Protein AF-A0A2G3K107-F1 (afdb_monomer)

Sequence (348 aa):
MHIDQGDDSQKDEARRMLTDPAAIPKIFGLATHEAFHFFPQKKWSRDTSNTTASRATPYPLLVEPRLARNQVIRALEAATFGMQDGLGHASYWYKKWKEDHPAEATNIKHYDISEGSAEYIETVANIVAQGYVFGSPQYQTAMTEEIRKGSNKTTQSIDQESYRIGLLSGNLLDRKGTEWKTRIENGERPLDILLSNTPPIPESADPVLEHELRTSIENENTQIQKSIGPFIQAFRGINTGKLFVPFSKFSGSTIYHGNYALADFSHEIQVKFSVQAHPTNGTLNAKSTTVAFVSGNSYCSEPGGILIILPDGMPSPINGRLQIESSQLSIDAPYPSLDSSGSVYCLR

Structure (mmCIF, N/CA/C/O backbone):
data_AF-A0A2G3K107-F1
#
_entry.id   AF-A0A2G3K107-F1
#
loop_
_atom_site.group_PDB
_atom_site.id
_atom_site.type_symbol
_atom_site.label_atom_id
_atom_site.label_alt_id
_atom_site.label_comp_id
_atom_site.label_asym_id
_atom_site.label_entity_id
_atom_site.label_seq_id
_atom_site.pdbx_PDB_ins_code
_atom_site.Cartn_x
_atom_site.Cartn_y
_atom_site.Cartn_z
_atom_site.occupancy
_atom_site.B_iso_or_equiv
_atom_site.auth_seq_id
_atom_site.auth_comp_id
_atom_site.auth_asym_id
_atom_site.auth_atom_id
_atom_site.pdbx_PDB_model_num
ATOM 1 N N . MET A 1 1 ? 4.458 6.115 2.980 1.00 29.48 1 MET A N 1
ATOM 2 C CA . MET A 1 1 ? 5.180 7.382 3.245 1.00 29.48 1 MET A CA 1
ATOM 3 C C . MET A 1 1 ? 5.615 7.981 1.909 1.00 29.48 1 MET A C 1
ATOM 5 O O . MET A 1 1 ? 6.192 7.263 1.108 1.00 29.48 1 MET A O 1
ATOM 9 N N . HIS A 1 2 ? 5.244 9.231 1.621 1.00 23.66 2 HIS A N 1
ATOM 10 C CA . HIS A 1 2 ? 5.606 9.935 0.383 1.00 23.66 2 HIS A CA 1
ATOM 11 C C . HIS A 1 2 ? 6.995 10.544 0.567 1.00 23.66 2 HIS A C 1
ATOM 13 O O . HIS A 1 2 ? 7.169 11.343 1.485 1.00 23.66 2 HIS A O 1
ATOM 19 N N . ILE A 1 3 ? 7.957 10.151 -0.262 1.00 25.70 3 ILE A N 1
ATOM 20 C CA . ILE A 1 3 ? 9.298 10.735 -0.283 1.00 25.70 3 ILE A CA 1
ATOM 21 C C . ILE A 1 3 ? 9.568 11.120 -1.737 1.00 25.70 3 ILE A C 1
ATOM 23 O O . ILE A 1 3 ? 9.612 10.265 -2.617 1.00 25.70 3 ILE A O 1
ATOM 27 N N . ASP A 1 4 ? 9.625 12.423 -1.985 1.00 28.48 4 ASP A N 1
ATOM 28 C CA . ASP A 1 4 ? 9.972 13.025 -3.268 1.00 28.48 4 ASP A CA 1
ATOM 29 C C . ASP A 1 4 ? 11.421 13.525 -3.176 1.00 28.48 4 ASP A C 1
ATOM 31 O O . ASP A 1 4 ? 11.835 13.993 -2.117 1.00 28.48 4 ASP A O 1
ATOM 35 N N . GLN A 1 5 ? 12.108 13.530 -4.323 1.00 27.61 5 GLN A N 1
ATOM 36 C CA . GLN A 1 5 ? 13.403 14.164 -4.636 1.00 27.61 5 GLN A CA 1
ATOM 37 C C . GLN A 1 5 ? 14.643 13.240 -4.770 1.00 27.61 5 GLN A C 1
ATOM 39 O O . GLN A 1 5 ? 14.658 12.093 -4.339 1.00 27.61 5 GLN A O 1
ATOM 44 N N . GLY A 1 6 ? 15.610 13.703 -5.584 1.00 28.38 6 GLY A N 1
ATOM 45 C CA . GLY A 1 6 ? 16.676 12.915 -6.237 1.00 28.38 6 GLY A CA 1
ATOM 46 C C . GLY A 1 6 ? 17.898 12.542 -5.376 1.00 28.38 6 GLY A C 1
ATOM 47 O O . GLY A 1 6 ? 17.900 12.725 -4.176 1.00 28.38 6 GLY A O 1
ATOM 48 N N . ASP A 1 7 ? 18.955 12.019 -6.005 1.00 43.47 7 ASP A N 1
ATOM 49 C CA . ASP A 1 7 ? 20.113 11.343 -5.368 1.00 43.47 7 ASP A CA 1
ATOM 50 C C . ASP A 1 7 ? 20.828 12.153 -4.252 1.00 43.47 7 ASP A C 1
ATOM 52 O O . ASP A 1 7 ? 21.077 11.629 -3.165 1.00 43.47 7 ASP A O 1
ATOM 56 N N . ASP A 1 8 ? 21.047 13.464 -4.432 1.00 39.38 8 ASP A N 1
ATOM 57 C CA . ASP A 1 8 ? 21.551 14.328 -3.343 1.00 39.38 8 ASP A CA 1
ATOM 58 C C . ASP A 1 8 ? 20.530 14.486 -2.206 1.00 39.38 8 ASP A C 1
ATOM 60 O O . ASP A 1 8 ? 20.896 14.528 -1.032 1.00 39.38 8 ASP A O 1
ATOM 64 N N . SER A 1 9 ? 19.234 14.459 -2.525 1.00 43.47 9 SER A N 1
ATOM 65 C CA . SER A 1 9 ? 18.167 14.547 -1.535 1.00 43.47 9 SER A CA 1
ATOM 66 C C . SER A 1 9 ? 18.030 13.287 -0.695 1.00 43.47 9 SER A C 1
ATOM 68 O O . SER A 1 9 ? 17.527 13.408 0.403 1.00 43.47 9 SER A O 1
ATOM 70 N N . GLN A 1 10 ? 18.480 12.102 -1.119 1.00 42.66 10 GLN A N 1
ATOM 71 C CA . GLN A 1 10 ? 18.421 10.907 -0.264 1.00 42.66 10 GLN A CA 1
ATOM 72 C C . GLN A 1 10 ? 19.518 10.909 0.802 1.00 42.66 10 GLN A C 1
ATOM 74 O O . GLN A 1 10 ? 19.274 10.527 1.946 1.00 42.66 10 GLN A O 1
ATOM 79 N N . LYS A 1 11 ? 20.727 11.375 0.463 1.00 48.06 11 LYS A N 1
ATOM 80 C CA . LYS A 1 11 ? 21.797 11.597 1.450 1.00 48.06 11 LYS A CA 1
ATOM 81 C C . LYS A 1 11 ? 21.490 12.792 2.339 1.00 48.06 11 LYS A C 1
ATOM 83 O O . LYS A 1 11 ? 21.750 12.720 3.540 1.00 48.06 11 LYS A O 1
ATOM 88 N N . ASP A 1 12 ? 20.908 13.847 1.779 1.00 52.00 12 ASP A N 1
ATOM 89 C CA . ASP A 1 12 ? 20.449 15.003 2.541 1.00 52.00 12 ASP A CA 1
ATOM 90 C C . ASP A 1 12 ? 19.196 14.699 3.355 1.00 52.00 12 ASP A C 1
ATOM 92 O O . ASP A 1 12 ? 19.046 15.266 4.425 1.00 52.00 12 ASP A O 1
ATOM 96 N N . GLU A 1 13 ? 18.338 13.770 2.937 1.00 54.97 13 GLU A N 1
ATOM 97 C CA . GLU A 1 13 ? 17.181 13.308 3.704 1.00 54.97 13 GLU A CA 1
ATOM 98 C C . GLU A 1 13 ? 17.587 12.309 4.771 1.00 54.97 13 GLU A C 1
ATOM 100 O O . GLU A 1 13 ? 17.101 12.427 5.882 1.00 54.97 13 GLU A O 1
ATOM 105 N N . ALA A 1 14 ? 18.538 11.410 4.516 1.00 60.09 14 ALA A N 1
ATOM 106 C CA . ALA A 1 14 ? 19.142 10.591 5.562 1.00 60.09 14 ALA A CA 1
ATOM 107 C C . ALA A 1 14 ? 19.871 11.472 6.588 1.00 60.09 14 ALA A C 1
ATOM 109 O O . ALA A 1 14 ? 19.689 11.300 7.792 1.00 60.09 14 ALA A O 1
ATOM 110 N N . ARG A 1 15 ? 20.642 12.474 6.139 1.00 62.19 15 ARG A N 1
ATOM 111 C CA . ARG A 1 15 ? 21.235 13.480 7.032 1.00 62.19 15 ARG A CA 1
ATOM 112 C C . ARG A 1 15 ? 20.162 14.267 7.764 1.00 62.19 15 ARG A C 1
ATOM 114 O O . ARG A 1 15 ? 20.237 14.344 8.979 1.00 62.19 15 ARG A O 1
ATOM 121 N N . ARG A 1 16 ? 19.145 14.775 7.069 1.00 64.31 16 ARG A N 1
ATOM 122 C CA . ARG A 1 16 ? 18.018 15.499 7.661 1.00 64.31 16 ARG A CA 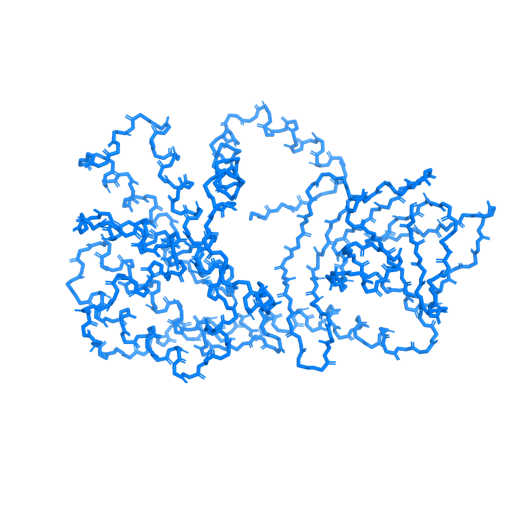1
ATOM 123 C C . ARG A 1 16 ? 17.312 14.630 8.686 1.00 64.31 16 ARG A C 1
ATOM 125 O O . ARG A 1 16 ? 17.090 15.100 9.780 1.00 64.31 16 ARG A O 1
ATOM 132 N N . MET A 1 17 ? 17.026 13.372 8.391 1.00 65.94 17 MET A N 1
ATOM 133 C CA . MET A 1 17 ? 16.419 12.406 9.302 1.00 65.94 17 MET A CA 1
ATOM 134 C C . MET A 1 17 ? 17.266 12.179 10.558 1.00 65.94 17 MET A C 1
ATOM 136 O O . MET A 1 17 ? 16.721 12.027 11.647 1.00 65.94 17 MET A O 1
ATOM 140 N N . LEU A 1 18 ? 18.593 12.204 10.420 1.00 67.56 18 LEU A N 1
ATOM 141 C CA . LEU A 1 18 ? 19.534 12.084 11.534 1.00 67.56 18 LEU A CA 1
ATOM 142 C C . LEU A 1 18 ? 19.754 13.403 12.298 1.00 67.56 18 LEU A C 1
ATOM 144 O O . LEU A 1 18 ? 20.177 13.365 13.451 1.00 67.56 18 LEU A O 1
ATOM 148 N N . THR A 1 19 ? 19.490 14.560 11.684 1.00 72.94 19 THR A N 1
ATOM 149 C CA . THR A 1 19 ? 19.747 15.891 12.269 1.00 72.94 19 THR A CA 1
ATOM 150 C C . THR A 1 19 ? 18.490 16.679 12.640 1.00 72.94 19 THR A C 1
ATOM 152 O O . THR A 1 19 ? 18.601 17.686 13.330 1.00 72.94 19 THR A O 1
ATOM 155 N N . ASP A 1 20 ? 17.313 16.264 12.172 1.00 78.12 20 ASP A N 1
ATOM 156 C CA . ASP A 1 20 ? 16.003 16.868 12.422 1.00 78.12 20 ASP A CA 1
ATOM 157 C C . ASP A 1 20 ? 15.308 16.074 13.536 1.00 78.12 20 ASP A C 1
ATOM 159 O O . ASP A 1 20 ? 14.825 14.963 13.296 1.00 78.12 20 ASP A O 1
ATOM 163 N N . PRO A 1 21 ? 15.212 16.617 14.762 1.00 77.44 21 PRO A N 1
ATOM 164 C CA . PRO A 1 21 ? 14.531 15.939 15.859 1.00 77.44 21 PRO A CA 1
ATOM 165 C C . PRO A 1 21 ? 13.074 15.577 15.537 1.00 77.44 21 PRO A C 1
ATOM 167 O O . PRO A 1 21 ? 12.548 14.618 16.100 1.00 77.44 21 PRO A O 1
ATOM 170 N N . ALA A 1 22 ? 12.419 16.288 14.609 1.00 78.50 22 ALA A N 1
ATOM 171 C CA . ALA A 1 22 ? 11.054 15.984 14.183 1.00 78.50 22 ALA A CA 1
ATOM 172 C C . ALA A 1 22 ? 10.957 14.733 13.288 1.00 78.50 22 ALA A C 1
ATOM 174 O O . ALA A 1 22 ? 9.860 14.205 13.087 1.00 78.50 22 ALA A O 1
ATOM 175 N N . ALA A 1 23 ? 12.078 14.238 12.756 1.00 78.75 23 ALA A N 1
ATOM 176 C CA . ALA A 1 23 ? 12.127 12.997 11.993 1.00 78.75 23 ALA A CA 1
ATOM 177 C C . ALA A 1 23 ? 12.208 11.751 12.889 1.00 78.75 23 ALA A C 1
ATOM 179 O O . ALA A 1 23 ? 11.762 10.682 12.472 1.00 78.75 23 ALA A O 1
ATOM 180 N N . ILE A 1 24 ? 12.701 11.886 14.128 1.00 82.56 24 ILE A N 1
ATOM 181 C CA . ILE A 1 24 ? 12.902 10.762 15.058 1.00 82.56 24 ILE A CA 1
ATOM 182 C C . ILE A 1 24 ? 11.618 9.939 15.263 1.00 82.56 24 ILE A C 1
ATOM 184 O O . ILE A 1 24 ? 11.690 8.722 15.094 1.00 82.56 24 ILE A O 1
ATOM 188 N N . PRO A 1 25 ? 10.436 10.533 15.543 1.00 84.56 25 PRO A N 1
ATOM 189 C CA . PRO A 1 25 ? 9.214 9.746 15.714 1.00 84.56 25 PRO A CA 1
ATOM 190 C C . PRO A 1 25 ? 8.813 8.975 14.452 1.00 84.56 25 PRO A C 1
ATOM 192 O O . PRO A 1 25 ? 8.356 7.845 14.545 1.00 84.56 25 PRO A O 1
ATOM 195 N N . LYS A 1 26 ? 9.030 9.550 13.261 1.00 81.81 26 LYS A N 1
ATOM 196 C CA . LYS A 1 26 ? 8.697 8.893 11.985 1.00 81.81 26 LYS A CA 1
ATOM 197 C C . LYS A 1 26 ? 9.611 7.705 11.702 1.00 81.81 26 LYS A C 1
ATOM 199 O O . LYS A 1 26 ? 9.143 6.672 11.241 1.00 81.81 26 LYS A O 1
ATOM 204 N N . ILE A 1 27 ? 10.906 7.852 11.985 1.00 85.69 27 ILE A N 1
ATOM 205 C CA . ILE A 1 27 ? 11.892 6.775 11.830 1.00 85.69 27 ILE A CA 1
ATOM 206 C C . ILE A 1 27 ? 11.605 5.662 12.834 1.00 85.69 27 ILE A C 1
ATOM 208 O O . ILE A 1 27 ? 11.628 4.493 12.469 1.00 85.69 27 ILE A O 1
ATOM 212 N N . PHE A 1 28 ? 11.317 6.021 14.086 1.00 90.56 28 PHE A N 1
ATOM 213 C CA . PHE A 1 28 ? 10.959 5.060 15.122 1.00 90.56 28 PHE A CA 1
ATOM 214 C C . PHE A 1 28 ? 9.677 4.295 14.769 1.00 90.56 28 PHE A C 1
ATOM 216 O O . PHE A 1 28 ? 9.663 3.068 14.878 1.00 90.56 28 PHE A O 1
ATOM 223 N N . GLY A 1 29 ? 8.641 4.999 14.300 1.00 90.69 29 GLY A N 1
ATOM 224 C CA . GLY A 1 29 ? 7.391 4.403 13.833 1.00 90.69 29 GLY A CA 1
ATOM 225 C C . GLY A 1 29 ? 7.626 3.403 12.705 1.00 90.69 29 GLY A C 1
ATOM 226 O O . GLY A 1 29 ? 7.362 2.216 12.885 1.00 90.69 29 GLY A O 1
ATOM 227 N N . LEU A 1 30 ? 8.264 3.848 11.616 1.00 87.81 30 LEU A N 1
ATOM 228 C CA . LEU A 1 30 ? 8.579 2.997 10.467 1.00 87.81 30 LEU A CA 1
ATOM 229 C C . LEU A 1 30 ? 9.457 1.798 10.855 1.00 87.81 30 LEU A C 1
ATOM 231 O O . LEU A 1 30 ? 9.170 0.667 10.479 1.00 87.81 30 LEU A O 1
ATOM 235 N N . ALA A 1 31 ? 10.517 2.012 11.637 1.00 89.69 31 ALA A N 1
ATOM 236 C CA . ALA A 1 31 ? 11.374 0.919 12.090 1.00 89.69 31 ALA A CA 1
ATOM 237 C C . ALA A 1 31 ? 10.597 -0.099 12.937 1.00 89.69 31 ALA A C 1
ATOM 239 O O . ALA A 1 31 ? 10.869 -1.295 12.854 1.00 89.69 31 ALA A O 1
ATOM 240 N N . THR A 1 32 ? 9.623 0.358 13.728 1.00 94.06 32 THR A N 1
ATOM 241 C CA . THR A 1 32 ? 8.755 -0.515 14.525 1.00 94.06 32 THR A CA 1
ATOM 242 C C . THR A 1 32 ? 7.765 -1.283 13.652 1.00 94.06 32 THR A C 1
ATOM 244 O O . THR A 1 32 ? 7.597 -2.484 13.867 1.00 94.06 32 THR A O 1
ATOM 247 N N . HIS A 1 33 ? 7.159 -0.630 12.656 1.00 93.00 33 HIS A N 1
ATOM 248 C CA . HIS A 1 33 ? 6.285 -1.254 11.655 1.00 93.00 33 HIS A CA 1
ATOM 249 C C . HIS A 1 33 ? 7.004 -2.392 10.931 1.00 93.00 33 HIS A C 1
ATOM 251 O O . HIS A 1 33 ? 6.572 -3.544 10.964 1.00 93.00 33 HIS A O 1
ATOM 257 N N . GLU A 1 34 ? 8.186 -2.105 10.386 1.00 87.56 34 GLU A N 1
ATOM 258 C CA . GLU A 1 34 ? 8.998 -3.102 9.690 1.00 87.56 34 GLU A CA 1
ATOM 259 C C . GLU A 1 34 ? 9.469 -4.210 10.642 1.00 87.56 34 GLU A C 1
ATOM 261 O O . GLU A 1 34 ? 9.352 -5.400 10.340 1.00 87.56 34 GLU A O 1
ATOM 266 N N . ALA A 1 35 ? 9.940 -3.861 11.846 1.00 90.19 35 ALA A N 1
ATOM 267 C CA . ALA A 1 35 ? 10.316 -4.849 12.857 1.00 90.19 35 ALA A CA 1
ATOM 268 C C . ALA A 1 35 ? 9.145 -5.783 13.214 1.00 90.19 35 ALA A C 1
ATOM 270 O O . ALA A 1 35 ? 9.360 -6.979 13.438 1.00 90.19 35 ALA A O 1
ATOM 271 N N . PHE A 1 36 ? 7.908 -5.281 13.224 1.00 92.06 36 PHE A N 1
ATOM 272 C CA . PHE A 1 36 ? 6.722 -6.097 13.463 1.00 92.06 36 PHE A CA 1
ATOM 273 C C . PHE A 1 36 ? 6.508 -7.152 12.364 1.00 92.06 36 PHE A C 1
ATOM 275 O O . PHE A 1 36 ? 6.223 -8.316 12.675 1.00 92.06 36 PHE A O 1
ATOM 282 N N . HIS A 1 37 ? 6.745 -6.799 11.097 1.00 87.25 37 HIS A N 1
ATOM 283 C CA . HIS A 1 37 ? 6.749 -7.765 9.994 1.00 87.25 37 HIS A CA 1
ATOM 284 C C . HIS A 1 37 ? 7.826 -8.850 10.180 1.00 87.25 37 HIS A C 1
ATOM 286 O O . HIS A 1 37 ? 7.561 -10.045 9.998 1.00 87.25 37 HIS A O 1
ATOM 292 N N . PHE A 1 38 ? 9.043 -8.464 10.578 1.00 82.62 38 PHE A N 1
ATOM 293 C CA . PHE A 1 38 ? 10.178 -9.390 10.678 1.00 82.62 38 PHE A CA 1
ATOM 294 C C . PHE A 1 38 ? 10.134 -10.326 11.890 1.00 82.62 38 PHE A C 1
ATOM 296 O O . PHE A 1 38 ? 10.536 -11.490 11.773 1.00 82.62 38 PHE A O 1
ATOM 303 N N . PHE A 1 39 ? 9.695 -9.839 13.052 1.00 84.38 39 PHE A N 1
ATOM 304 C CA . PHE A 1 39 ? 9.816 -10.569 14.316 1.00 84.38 39 PHE A CA 1
ATOM 305 C C . PHE A 1 39 ? 8.521 -11.332 14.677 1.00 84.38 39 PHE A C 1
ATOM 307 O O . PHE A 1 39 ? 8.560 -12.568 14.658 1.00 84.38 39 PHE A O 1
ATOM 314 N N . PRO A 1 40 ? 7.381 -10.671 14.976 1.00 85.06 40 PRO A N 1
ATOM 315 C CA . PRO A 1 40 ? 6.090 -11.338 15.168 1.00 85.06 40 PRO A CA 1
ATOM 316 C C . PRO A 1 40 ? 5.542 -12.041 13.926 1.00 85.06 40 PRO A C 1
ATOM 318 O O . PRO A 1 40 ? 5.331 -13.256 13.950 1.00 85.06 40 PRO A O 1
ATOM 321 N N . GLN A 1 41 ? 5.336 -11.310 12.827 1.00 85.25 41 GLN A N 1
ATOM 322 C CA . GLN A 1 41 ? 4.508 -11.817 11.726 1.00 85.25 41 GLN A CA 1
ATOM 323 C C . GLN A 1 41 ? 5.172 -12.906 10.890 1.00 85.25 41 GLN A C 1
ATOM 325 O O . GLN A 1 41 ? 4.494 -13.695 10.230 1.00 85.25 41 GLN A O 1
ATOM 330 N N . LYS A 1 42 ? 6.503 -13.013 10.942 1.00 82.12 42 LYS A N 1
ATOM 331 C CA . LYS A 1 42 ? 7.246 -14.090 10.278 1.00 82.12 42 LYS A CA 1
ATOM 332 C C . LYS A 1 42 ? 6.781 -15.488 10.707 1.00 82.12 42 LYS A C 1
ATOM 334 O O . LYS A 1 42 ? 6.928 -16.427 9.929 1.00 82.12 42 LYS A O 1
ATOM 339 N N . LYS A 1 43 ? 6.252 -15.630 11.927 1.00 80.19 43 LYS A N 1
ATOM 340 C CA . LYS A 1 43 ? 5.800 -16.910 12.499 1.00 80.19 43 LYS A CA 1
ATOM 341 C C . LYS A 1 43 ? 4.304 -17.165 12.339 1.00 80.19 43 LYS A C 1
ATOM 343 O O . LYS A 1 43 ? 3.853 -18.247 12.702 1.00 80.19 43 LYS A O 1
ATOM 348 N N . TRP A 1 44 ? 3.542 -16.184 11.861 1.00 83.69 44 TRP A N 1
ATOM 349 C CA . TRP A 1 44 ? 2.097 -16.328 11.723 1.00 83.69 44 TRP A CA 1
ATOM 350 C C . TRP A 1 44 ? 1.772 -17.388 10.681 1.00 83.69 44 TRP A C 1
ATOM 352 O O . TRP A 1 44 ? 2.528 -17.584 9.722 1.00 83.69 44 TRP A O 1
ATOM 362 N N . SER A 1 45 ? 0.641 -18.062 10.876 1.00 66.19 45 SER A N 1
ATOM 363 C CA . SER A 1 45 ? 0.128 -19.038 9.925 1.00 66.19 45 SER A CA 1
ATOM 364 C C . SER A 1 45 ? -0.190 -18.310 8.626 1.00 66.19 45 SER A C 1
ATOM 366 O O . SER A 1 45 ? -1.256 -17.722 8.453 1.00 66.19 45 SER A O 1
ATOM 368 N N . ARG A 1 46 ? 0.770 -18.308 7.701 1.00 61.97 46 ARG A N 1
ATOM 369 C CA . ARG A 1 46 ? 0.518 -17.901 6.328 1.00 61.97 46 ARG A CA 1
ATOM 370 C C . ARG A 1 46 ? -0.352 -18.998 5.755 1.00 61.97 46 ARG A C 1
ATOM 372 O O . ARG A 1 46 ? 0.104 -20.130 5.622 1.00 61.97 46 ARG A O 1
ATOM 379 N N . ASP A 1 47 ? -1.596 -18.676 5.445 1.00 52.25 47 ASP A N 1
ATOM 380 C CA . ASP A 1 47 ? -2.382 -19.496 4.538 1.00 52.25 47 ASP A CA 1
ATOM 381 C C . ASP A 1 47 ? -1.684 -19.437 3.169 1.00 52.25 47 ASP A C 1
ATOM 383 O O . ASP A 1 47 ? -1.975 -18.601 2.318 1.00 52.25 47 ASP A O 1
ATOM 387 N N . THR A 1 48 ? -0.642 -20.256 3.008 1.00 41.41 48 THR A N 1
ATOM 388 C CA . THR A 1 48 ? 0.213 -20.325 1.818 1.00 41.41 48 THR A CA 1
ATOM 389 C C . THR A 1 48 ? -0.513 -20.964 0.638 1.00 41.41 48 THR A C 1
ATOM 391 O O . THR A 1 48 ? 0.068 -21.077 -0.439 1.00 41.41 48 THR A O 1
ATOM 394 N N . SER A 1 49 ? -1.774 -21.370 0.824 1.00 38.38 49 SER A N 1
ATOM 395 C CA . SER A 1 49 ? -2.607 -21.952 -0.224 1.00 38.38 49 SER A CA 1
ATOM 396 C C . SER A 1 49 ? -3.073 -20.925 -1.264 1.00 38.38 49 SER A C 1
ATOM 398 O O . SER A 1 49 ? -3.374 -21.315 -2.388 1.00 38.38 49 SER A O 1
ATOM 400 N N . ASN A 1 50 ? -3.038 -19.622 -0.948 1.00 41.94 50 ASN A N 1
ATOM 401 C CA . ASN A 1 50 ? -3.264 -18.542 -1.911 1.00 41.94 50 ASN A CA 1
ATOM 402 C C . ASN A 1 50 ? -1.980 -17.735 -2.133 1.00 41.94 50 ASN A C 1
ATOM 404 O O . ASN A 1 50 ? -1.739 -16.696 -1.520 1.00 41.94 50 ASN A O 1
ATOM 408 N N . THR A 1 51 ? -1.170 -18.180 -3.093 1.00 43.69 51 THR A N 1
ATOM 409 C CA . THR A 1 51 ? -0.033 -17.430 -3.658 1.00 43.69 51 THR A CA 1
ATOM 410 C C . THR A 1 51 ? -0.458 -16.178 -4.446 1.00 43.69 51 THR A C 1
ATOM 412 O O . THR A 1 51 ? 0.362 -15.582 -5.135 1.00 43.69 51 THR A O 1
ATOM 415 N N . THR A 1 52 ? -1.732 -15.784 -4.372 1.00 50.59 52 THR A N 1
ATOM 416 C CA . THR A 1 52 ? -2.335 -14.626 -5.048 1.00 50.59 52 THR A CA 1
ATOM 417 C C . THR A 1 52 ? -2.456 -13.394 -4.151 1.00 50.59 52 THR A C 1
ATOM 419 O O . THR A 1 52 ? -3.089 -12.421 -4.554 1.00 50.59 52 THR A O 1
ATOM 422 N N . ALA A 1 53 ? -1.880 -13.416 -2.940 1.00 58.50 53 ALA A N 1
ATOM 423 C CA . ALA A 1 53 ? -1.817 -12.244 -2.070 1.00 58.50 53 ALA A CA 1
ATOM 424 C C . ALA A 1 53 ? -1.073 -11.108 -2.790 1.00 58.50 53 ALA A C 1
ATOM 426 O O . ALA A 1 53 ? 0.155 -11.091 -2.864 1.00 58.50 53 ALA A O 1
ATOM 427 N N . SER A 1 54 ? -1.848 -10.185 -3.347 1.00 67.06 54 SER A N 1
ATOM 428 C CA . SER A 1 54 ? -1.380 -9.043 -4.116 1.00 67.06 54 SER A CA 1
ATOM 429 C C . SER A 1 54 ? -1.837 -7.777 -3.411 1.00 67.06 54 SER A C 1
ATOM 431 O O . SER A 1 54 ? -3.004 -7.642 -3.044 1.00 67.06 54 SER A O 1
ATOM 433 N N . ARG A 1 55 ? -0.902 -6.842 -3.237 1.00 74.00 55 ARG A N 1
ATOM 434 C CA . ARG A 1 55 ? -1.191 -5.465 -2.809 1.00 74.00 55 ARG A CA 1
ATOM 435 C C . ARG A 1 55 ? -1.533 -4.557 -3.996 1.00 74.00 55 ARG A C 1
ATOM 437 O O . ARG A 1 55 ? -1.595 -3.341 -3.868 1.00 74.00 55 ARG A O 1
ATOM 444 N N . ALA A 1 56 ? -1.645 -5.117 -5.200 1.00 83.25 56 ALA A N 1
ATOM 445 C CA . ALA A 1 56 ? -1.964 -4.333 -6.374 1.00 83.25 56 ALA A CA 1
ATOM 446 C C . ALA A 1 56 ? -3.448 -3.973 -6.381 1.00 83.25 56 ALA A C 1
ATOM 448 O O . ALA A 1 56 ? -4.325 -4.822 -6.214 1.00 83.25 56 ALA A O 1
ATOM 449 N N . THR A 1 57 ? -3.730 -2.699 -6.620 1.00 84.38 57 THR A N 1
ATOM 450 C CA . THR A 1 57 ? -5.100 -2.239 -6.821 1.00 84.38 57 THR A CA 1
ATOM 451 C C . THR A 1 57 ? -5.541 -2.623 -8.237 1.00 84.38 57 THR A C 1
ATOM 453 O O . THR A 1 57 ? -4.797 -2.364 -9.189 1.00 84.38 57 THR A O 1
ATOM 456 N N . PRO A 1 58 ? -6.719 -3.241 -8.429 1.00 88.19 58 PRO A N 1
ATOM 457 C CA . PRO A 1 58 ? -7.246 -3.475 -9.768 1.00 88.19 58 PRO A CA 1
ATOM 458 C C . PRO A 1 58 ? -7.339 -2.163 -10.559 1.00 88.19 58 PRO A C 1
ATOM 460 O O . PRO A 1 58 ? -7.806 -1.152 -10.033 1.00 88.19 58 PRO A O 1
ATOM 463 N N . TYR A 1 59 ? -6.879 -2.177 -11.810 1.00 89.94 59 TYR A N 1
ATOM 464 C CA . TYR A 1 59 ? -6.971 -1.043 -12.728 1.00 89.94 59 TYR A CA 1
ATOM 465 C C . TYR A 1 59 ? -7.930 -1.358 -13.893 1.00 89.94 59 TYR A C 1
ATOM 467 O O . TYR A 1 59 ? -7.812 -2.438 -14.484 1.00 89.94 59 TYR A O 1
ATOM 475 N N . PRO A 1 60 ? -8.840 -0.437 -14.279 1.00 92.69 60 PRO A N 1
ATOM 476 C CA . PRO A 1 60 ? -9.028 0.915 -13.740 1.00 92.69 60 PRO A CA 1
ATOM 477 C C . PRO A 1 60 ? -9.548 0.927 -12.300 1.00 92.69 60 PRO A C 1
ATOM 479 O O . PRO A 1 60 ? -10.229 -0.001 -11.868 1.00 92.69 60 PRO A O 1
ATOM 482 N N . LEU A 1 61 ? -9.229 1.998 -11.572 1.00 91.44 61 LEU A N 1
ATOM 483 C CA . LEU A 1 61 ? -9.761 2.234 -10.235 1.00 91.44 61 LEU A CA 1
ATOM 484 C C . LEU A 1 61 ? -11.286 2.379 -10.305 1.00 91.44 61 LEU A C 1
ATOM 486 O O . LEU A 1 61 ? -11.800 3.099 -11.166 1.00 91.44 61 LEU A O 1
ATOM 490 N N . LEU A 1 62 ? -11.989 1.722 -9.382 1.00 92.62 62 LEU A N 1
ATOM 491 C CA . LEU A 1 62 ? -13.449 1.745 -9.269 1.00 92.62 62 LEU A CA 1
ATOM 492 C C . LEU A 1 62 ? -13.881 2.547 -8.040 1.00 92.62 62 LEU A C 1
ATOM 494 O O . LEU A 1 62 ? -13.244 2.468 -6.989 1.00 92.62 62 LEU A O 1
ATOM 498 N N . VAL A 1 63 ? -14.979 3.295 -8.161 1.00 95.00 63 VAL A N 1
ATOM 499 C CA . VAL A 1 63 ? -15.485 4.169 -7.089 1.00 95.00 63 VAL A CA 1
ATOM 500 C C . VAL A 1 63 ? -16.141 3.350 -5.985 1.00 95.00 63 VAL A C 1
ATOM 502 O O . VAL A 1 63 ? -15.919 3.604 -4.807 1.00 95.00 63 VAL A O 1
ATOM 505 N N . GLU A 1 64 ? -16.919 2.345 -6.362 1.00 95.38 64 GLU A N 1
ATOM 506 C CA . GLU A 1 64 ? -17.773 1.549 -5.488 1.00 95.38 64 GLU A CA 1
ATOM 507 C C . GLU A 1 64 ? -17.007 0.835 -4.353 1.00 95.38 64 GLU A C 1
ATOM 509 O O . GLU A 1 64 ? -17.382 1.028 -3.189 1.00 95.38 64 GLU A O 1
ATOM 514 N N . PRO A 1 65 ? -15.907 0.086 -4.601 1.00 94.94 65 PRO A N 1
ATOM 515 C CA . PRO A 1 65 ? -15.168 -0.564 -3.518 1.00 94.94 65 PRO A CA 1
ATOM 516 C C . PRO A 1 65 ? -14.471 0.443 -2.597 1.00 94.94 65 PRO A C 1
ATOM 518 O O . PRO A 1 65 ? -14.439 0.246 -1.379 1.00 94.94 65 PRO A O 1
ATOM 521 N N . ARG A 1 66 ? -13.961 1.548 -3.157 1.00 95.25 66 ARG A N 1
ATOM 522 C CA . ARG A 1 66 ? -13.303 2.622 -2.398 1.00 95.25 66 ARG A CA 1
ATOM 523 C C . ARG A 1 66 ? -14.314 3.355 -1.517 1.00 95.25 66 ARG A C 1
ATOM 525 O O . ARG A 1 66 ? -14.046 3.594 -0.342 1.00 95.25 66 ARG A O 1
ATOM 532 N N . LEU A 1 67 ? -15.511 3.640 -2.033 1.00 96.88 67 LEU A N 1
ATOM 533 C CA . LEU A 1 67 ? -16.610 4.231 -1.267 1.00 96.88 67 LEU A CA 1
ATOM 534 C C . LEU A 1 67 ? -16.999 3.333 -0.096 1.00 96.88 67 LEU A C 1
ATOM 536 O O . LEU A 1 67 ? -17.031 3.801 1.040 1.00 96.88 67 LEU A O 1
ATOM 540 N N . ALA A 1 68 ? -17.224 2.042 -0.342 1.00 97.19 68 ALA A N 1
ATOM 541 C CA . ALA A 1 68 ? -17.602 1.113 0.716 1.00 97.19 68 ALA A CA 1
ATOM 542 C C . ALA A 1 68 ? -16.523 1.012 1.811 1.00 97.19 68 ALA A C 1
ATOM 544 O O . ALA A 1 68 ? -16.849 1.066 2.998 1.00 97.19 68 ALA A O 1
ATOM 545 N N . ARG A 1 69 ? -15.234 0.940 1.446 1.00 97.00 69 ARG A N 1
ATOM 546 C CA . ARG A 1 69 ? -14.134 0.896 2.427 1.00 97.00 69 ARG A CA 1
ATOM 547 C C . ARG A 1 69 ? -13.953 2.216 3.184 1.00 97.00 69 ARG A C 1
ATOM 549 O O . ARG A 1 69 ? -13.729 2.180 4.393 1.00 97.00 69 ARG A O 1
ATOM 556 N N . ASN A 1 70 ? -14.143 3.372 2.546 1.00 97.44 70 ASN A N 1
ATOM 557 C CA . ASN A 1 70 ? -14.141 4.661 3.251 1.00 97.44 70 ASN A CA 1
ATOM 558 C C . ASN A 1 70 ? -15.340 4.811 4.201 1.00 97.44 70 ASN A C 1
ATOM 560 O O . ASN A 1 70 ? -15.189 5.370 5.287 1.00 97.44 70 ASN A O 1
ATOM 564 N N . GLN A 1 71 ? -16.506 4.265 3.852 1.00 97.75 71 GLN A N 1
ATOM 565 C CA . GLN A 1 71 ? -17.655 4.238 4.758 1.00 97.75 71 GLN A CA 1
ATOM 566 C C . GLN A 1 71 ? -17.407 3.331 5.970 1.00 97.75 71 GLN A C 1
ATOM 568 O O . GLN A 1 71 ? -17.725 3.716 7.094 1.00 97.75 71 GLN A O 1
ATOM 573 N N . VAL A 1 72 ? -16.740 2.182 5.786 1.00 98.25 72 VAL A N 1
ATOM 574 C CA . VAL A 1 72 ? -16.242 1.370 6.912 1.00 98.25 72 VAL A CA 1
ATOM 575 C C . VAL A 1 72 ? -15.316 2.196 7.809 1.00 98.25 72 VAL A C 1
ATOM 577 O O . VAL A 1 72 ? -15.508 2.208 9.022 1.00 98.25 72 VAL A O 1
ATOM 580 N N . ILE A 1 73 ? -14.344 2.915 7.238 1.00 98.00 73 ILE A N 1
ATOM 581 C CA . ILE A 1 73 ? -13.409 3.761 7.999 1.00 98.00 73 ILE A CA 1
ATOM 582 C C . ILE A 1 73 ? -14.163 4.804 8.829 1.00 98.00 73 ILE A C 1
ATOM 584 O O . ILE A 1 73 ? -13.964 4.872 10.041 1.00 98.00 73 ILE A O 1
ATOM 588 N N . ARG A 1 74 ? -15.068 5.570 8.213 1.00 96.62 74 ARG A N 1
ATOM 589 C CA . ARG A 1 74 ? -15.852 6.608 8.902 1.00 96.62 74 ARG A CA 1
ATOM 590 C C . ARG A 1 74 ? -16.735 6.031 10.008 1.00 96.62 74 ARG A C 1
ATOM 592 O O . ARG A 1 74 ? -16.820 6.602 11.093 1.00 96.62 74 ARG A O 1
ATOM 599 N N . ALA A 1 75 ? -17.339 4.869 9.775 1.00 97.88 75 ALA A N 1
ATOM 600 C CA . ALA A 1 75 ? -18.154 4.181 10.770 1.00 97.88 75 ALA A CA 1
ATOM 601 C C . ALA A 1 75 ? -17.318 3.666 11.964 1.00 97.88 75 ALA A C 1
ATOM 603 O O . ALA A 1 75 ? -17.732 3.779 13.122 1.00 97.88 75 ALA A O 1
ATOM 604 N N . LEU A 1 76 ? -16.104 3.166 11.712 1.00 98.31 76 LEU A N 1
ATOM 605 C CA . LEU A 1 76 ? -15.155 2.769 12.758 1.00 98.31 76 LEU A CA 1
ATOM 606 C C . LEU A 1 76 ? -14.583 3.976 13.528 1.00 98.31 76 LEU A C 1
ATOM 608 O O . LEU A 1 76 ? -14.364 3.887 14.739 1.00 98.31 76 LEU A O 1
ATOM 612 N N . GLU A 1 77 ? -14.367 5.113 12.863 1.00 97.31 77 GLU A N 1
ATOM 613 C CA . GLU A 1 77 ? -14.022 6.387 13.508 1.00 97.31 77 GLU A CA 1
ATOM 614 C C . GLU A 1 77 ? -15.154 6.848 14.430 1.00 97.31 77 GLU A C 1
ATOM 616 O O . GLU A 1 77 ? -14.916 7.127 15.606 1.00 97.31 77 GLU A O 1
ATOM 621 N N . ALA A 1 78 ? -16.399 6.829 13.947 1.00 96.50 78 ALA A N 1
ATOM 622 C CA . ALA A 1 78 ? -17.578 7.146 14.746 1.00 96.50 78 ALA A CA 1
ATOM 623 C C . ALA A 1 78 ? -17.676 6.246 15.992 1.00 96.50 78 ALA A C 1
ATOM 625 O O . ALA A 1 78 ? -17.840 6.752 17.105 1.00 96.50 78 ALA A O 1
ATOM 626 N N . ALA A 1 79 ? -17.487 4.930 15.838 1.00 97.44 79 ALA A N 1
ATOM 627 C CA . ALA A 1 79 ? -17.443 3.993 16.963 1.00 97.44 79 ALA A CA 1
ATOM 628 C C . ALA A 1 79 ? -16.295 4.309 17.940 1.00 97.44 79 ALA A C 1
ATOM 630 O O . ALA A 1 79 ? -16.474 4.269 19.158 1.00 97.44 79 ALA A O 1
ATOM 631 N N . THR A 1 80 ? -15.119 4.676 17.423 1.00 96.75 80 THR A N 1
ATOM 632 C CA . THR A 1 80 ? -13.964 5.088 18.237 1.00 96.75 80 THR A CA 1
ATOM 633 C C . THR A 1 80 ? -14.258 6.345 19.056 1.00 96.75 80 THR A C 1
ATOM 635 O O . THR A 1 80 ? -13.788 6.460 20.191 1.00 96.75 80 THR A O 1
ATOM 638 N N . PHE A 1 81 ? -15.063 7.260 18.517 1.00 96.06 81 PHE A N 1
ATOM 639 C CA . PHE A 1 81 ? -15.497 8.485 19.187 1.00 96.06 81 PHE A CA 1
ATOM 640 C C . PHE A 1 81 ? -16.774 8.320 20.029 1.00 96.06 81 PHE A C 1
ATOM 642 O O . PHE A 1 81 ? -17.268 9.301 20.577 1.00 96.06 81 PHE A O 1
ATOM 649 N N . GLY A 1 82 ? -17.274 7.090 20.194 1.00 95.00 82 GLY A N 1
ATOM 650 C CA . GLY A 1 82 ? -18.372 6.767 21.110 1.00 95.00 82 GLY A CA 1
ATOM 651 C C . GLY A 1 82 ? -19.773 6.778 20.493 1.00 95.00 82 GLY A C 1
ATOM 652 O O . GLY A 1 82 ? -20.752 6.699 21.233 1.00 95.00 82 GLY A O 1
ATOM 653 N N . MET A 1 83 ? -19.897 6.847 19.165 1.00 96.00 83 MET A N 1
ATOM 654 C CA . MET A 1 83 ? -21.192 6.740 18.483 1.00 96.00 83 MET A CA 1
ATOM 655 C C . MET A 1 83 ? -21.702 5.293 18.538 1.00 96.00 83 MET A C 1
ATOM 657 O O . MET A 1 83 ? -21.028 4.378 18.062 1.00 96.00 83 MET A O 1
ATOM 661 N N . GLN A 1 84 ? -22.897 5.092 19.105 1.00 91.06 84 GLN A N 1
ATOM 662 C CA . GLN A 1 84 ? -23.443 3.760 19.416 1.00 91.06 84 GLN A CA 1
ATOM 663 C C . GLN A 1 84 ? -23.600 2.858 18.181 1.00 91.06 84 GLN A C 1
ATOM 665 O O . GLN A 1 84 ? -23.237 1.683 18.239 1.00 91.06 84 GLN A O 1
ATOM 670 N N . ASP A 1 85 ? -24.050 3.413 17.053 1.00 96.69 85 ASP A N 1
ATOM 671 C CA . ASP A 1 85 ? -24.359 2.636 15.843 1.00 96.69 85 ASP A CA 1
ATOM 672 C C . ASP A 1 85 ? -23.157 2.429 14.908 1.00 96.69 85 ASP A C 1
ATOM 674 O O . ASP A 1 85 ? -23.253 1.693 13.925 1.00 96.69 85 ASP A O 1
ATOM 678 N N . GLY A 1 86 ? -21.992 3.016 15.221 1.00 97.50 86 GLY A N 1
ATOM 679 C CA . GLY A 1 86 ? -20.830 3.016 14.323 1.00 97.50 86 GLY A CA 1
ATOM 680 C C . GLY A 1 86 ? -20.362 1.611 13.922 1.00 97.50 86 GLY A C 1
ATOM 681 O O . GLY A 1 86 ? -20.067 1.358 12.758 1.00 97.50 86 GLY A O 1
ATOM 682 N N . LEU A 1 87 ? -20.373 0.644 14.848 1.00 98.44 87 LEU A N 1
ATOM 683 C CA . LEU A 1 87 ? -20.027 -0.744 14.509 1.00 98.44 87 LEU A CA 1
ATOM 684 C C . LEU A 1 87 ? -21.092 -1.419 13.626 1.00 98.44 87 LEU A C 1
ATOM 686 O O . LEU A 1 87 ? -20.749 -2.259 12.794 1.00 98.44 87 LEU A O 1
ATOM 690 N N . GLY A 1 88 ? -22.367 -1.058 13.786 1.00 98.62 88 GLY A N 1
ATOM 691 C CA . GLY A 1 88 ? -23.459 -1.568 12.958 1.00 98.62 88 GLY A CA 1
ATOM 692 C C . GLY A 1 88 ? -23.365 -1.071 11.515 1.00 98.62 88 GLY A C 1
ATOM 693 O O . GLY A 1 88 ? -23.473 -1.877 10.589 1.00 98.62 88 GLY A O 1
ATOM 694 N N . HIS A 1 89 ? -23.080 0.220 11.315 1.00 98.56 89 HIS A N 1
ATOM 695 C CA . HIS A 1 89 ? -22.830 0.785 9.981 1.00 98.56 89 HIS A CA 1
ATOM 696 C C . HIS A 1 89 ? -21.568 0.184 9.346 1.00 98.56 89 HIS A C 1
ATOM 698 O O . HIS A 1 89 ? -21.589 -0.211 8.180 1.00 98.56 89 HIS A O 1
ATOM 704 N N . ALA A 1 90 ? -20.488 0.012 10.121 1.00 98.62 90 ALA A N 1
ATOM 705 C CA . ALA A 1 90 ? -19.279 -0.657 9.640 1.00 98.62 90 ALA A CA 1
ATOM 706 C C . ALA A 1 90 ? -19.575 -2.099 9.187 1.00 98.62 90 ALA A C 1
ATOM 708 O O . ALA A 1 90 ? -19.114 -2.516 8.127 1.00 98.62 90 ALA A O 1
ATOM 709 N N . SER A 1 91 ? -20.390 -2.842 9.948 1.00 98.75 91 SER A N 1
ATOM 710 C CA . SER A 1 91 ? -20.844 -4.194 9.588 1.00 98.75 91 SER A CA 1
ATOM 711 C C . SER A 1 91 ? -21.627 -4.220 8.275 1.00 98.75 91 SER A C 1
ATOM 713 O O . SER A 1 91 ? -21.358 -5.063 7.415 1.00 98.75 91 SER A O 1
ATOM 715 N N . TYR A 1 92 ? -22.532 -3.260 8.072 1.00 98.69 92 TYR A N 1
ATOM 716 C CA . TYR A 1 92 ? -23.284 -3.127 6.826 1.00 98.69 92 TYR A CA 1
ATOM 717 C C . TYR A 1 92 ? -22.374 -2.884 5.615 1.00 98.69 92 TYR A C 1
ATOM 719 O O . TYR A 1 92 ? -22.401 -3.671 4.665 1.00 98.69 92 TYR A O 1
ATOM 727 N N . TRP A 1 93 ? -21.527 -1.852 5.658 1.00 98.56 93 TRP A N 1
ATOM 728 C CA . TRP A 1 93 ? -20.651 -1.506 4.534 1.00 98.56 93 TRP A CA 1
ATOM 729 C C . TRP A 1 93 ? -19.608 -2.578 4.245 1.00 98.56 93 TRP A C 1
ATOM 731 O O . TRP A 1 93 ? -19.333 -2.880 3.084 1.00 98.56 93 TRP A O 1
ATOM 741 N N . TYR A 1 94 ? -19.065 -3.201 5.288 1.00 98.38 94 TYR A N 1
ATOM 742 C CA . TYR A 1 94 ? -18.091 -4.270 5.131 1.00 98.38 94 TYR A CA 1
ATOM 743 C C . TYR A 1 94 ? -18.701 -5.512 4.479 1.00 98.38 94 TYR A C 1
ATOM 745 O O . TYR A 1 94 ? -18.098 -6.107 3.583 1.00 98.38 94 TYR A O 1
ATOM 753 N N . LYS A 1 95 ? -19.916 -5.894 4.891 1.00 98.06 95 LYS A N 1
ATOM 754 C CA . LYS A 1 95 ? -20.658 -6.986 4.259 1.00 98.06 95 LYS A CA 1
ATOM 755 C C . LYS A 1 95 ? -20.955 -6.667 2.794 1.00 98.06 95 LYS A C 1
ATOM 757 O O . LYS A 1 95 ? -20.633 -7.484 1.937 1.00 98.06 95 LYS A O 1
ATOM 762 N N . LYS A 1 96 ? -21.467 -5.463 2.517 1.00 97.56 96 LYS A N 1
ATOM 763 C CA . LYS A 1 96 ? -21.754 -4.994 1.158 1.00 97.56 96 LYS A CA 1
ATOM 764 C C . LYS A 1 96 ? -20.516 -5.044 0.257 1.00 97.56 96 LYS A C 1
ATOM 766 O O . LYS A 1 96 ? -20.583 -5.605 -0.828 1.00 97.56 96 LYS A O 1
ATOM 771 N N . TRP A 1 97 ? -19.368 -4.549 0.723 1.00 97.44 97 TRP A N 1
ATOM 772 C CA . TRP A 1 97 ? -18.108 -4.618 -0.029 1.00 97.44 97 TRP A CA 1
ATOM 773 C C . TRP A 1 97 ? -17.682 -6.059 -0.339 1.00 97.44 97 TRP A C 1
ATOM 775 O O . TRP A 1 97 ? -17.306 -6.349 -1.472 1.00 97.44 97 TRP A O 1
ATOM 785 N N . LYS A 1 98 ? -17.764 -6.979 0.633 1.00 96.62 98 LYS A N 1
ATOM 786 C CA . LYS A 1 98 ? -17.411 -8.392 0.406 1.00 96.62 98 LYS A CA 1
ATOM 787 C C . LYS A 1 98 ? -18.344 -9.084 -0.590 1.00 96.62 98 LYS A C 1
ATOM 789 O O . LYS A 1 98 ? -17.882 -9.947 -1.331 1.00 96.62 98 LYS A O 1
ATOM 794 N N . GLU A 1 99 ? -19.629 -8.738 -0.582 1.00 97.12 99 GLU A N 1
ATOM 795 C CA . GLU A 1 99 ? -20.640 -9.298 -1.488 1.00 97.12 99 GLU A CA 1
ATOM 796 C C . GLU A 1 99 ? -20.498 -8.747 -2.913 1.00 97.12 99 GLU A C 1
ATOM 798 O O . GLU A 1 99 ? -20.507 -9.524 -3.866 1.00 97.12 99 GLU A O 1
ATOM 803 N N . ASP A 1 100 ? -20.299 -7.435 -3.053 1.00 96.62 100 ASP A N 1
ATOM 804 C CA . ASP A 1 100 ? -20.213 -6.760 -4.352 1.00 96.62 100 ASP A CA 1
ATOM 805 C C . ASP A 1 100 ? -18.822 -6.917 -5.008 1.00 96.62 100 ASP A C 1
ATOM 807 O O . ASP A 1 100 ? -18.701 -6.907 -6.235 1.00 96.62 100 ASP A O 1
ATOM 811 N N . HIS A 1 101 ? -17.759 -7.097 -4.210 1.00 93.88 101 HIS A N 1
ATOM 812 C CA . HIS A 1 101 ? -16.364 -7.171 -4.673 1.00 93.88 101 HIS A CA 1
ATOM 813 C C . HIS A 1 101 ? -15.568 -8.346 -4.053 1.00 93.88 101 HIS A C 1
ATOM 815 O O . HIS A 1 101 ? -14.491 -8.146 -3.478 1.00 93.88 101 HIS A O 1
ATOM 821 N N . PRO A 1 102 ? -16.029 -9.605 -4.197 1.00 92.44 102 PRO A N 1
ATOM 822 C CA . PRO A 1 102 ? -15.451 -10.762 -3.501 1.00 92.44 102 PRO A CA 1
ATOM 823 C C . PRO A 1 102 ? -13.997 -11.067 -3.892 1.00 92.44 102 PRO A C 1
ATOM 825 O O . PRO A 1 102 ? -13.217 -11.544 -3.062 1.00 92.44 102 PRO A O 1
ATOM 828 N N . ALA A 1 103 ? -13.613 -10.783 -5.141 1.00 87.62 103 ALA A N 1
ATOM 829 C CA . ALA A 1 103 ? -12.242 -10.967 -5.615 1.00 87.62 103 ALA A CA 1
ATOM 830 C C . ALA A 1 103 ? -11.274 -10.001 -4.917 1.00 87.62 103 ALA A C 1
ATOM 832 O O . ALA A 1 103 ? -10.248 -10.431 -4.393 1.00 87.62 103 ALA A O 1
ATOM 833 N N . GLU A 1 104 ? -11.632 -8.714 -4.836 1.00 88.88 104 GLU A N 1
ATOM 834 C CA . GLU A 1 104 ? -10.835 -7.717 -4.116 1.00 88.88 104 GLU A CA 1
ATOM 835 C C . GLU A 1 104 ? -10.742 -8.080 -2.631 1.00 88.88 104 GLU A C 1
ATOM 837 O O . GLU A 1 104 ? -9.643 -8.132 -2.077 1.00 88.88 104 GLU A O 1
ATOM 842 N N . ALA A 1 105 ? -11.873 -8.436 -2.011 1.00 91.19 105 ALA A N 1
ATOM 843 C CA . ALA A 1 105 ? -11.907 -8.844 -0.614 1.00 91.19 105 ALA A CA 1
ATOM 844 C C . ALA A 1 105 ? -11.000 -10.044 -0.319 1.00 91.19 105 ALA A C 1
ATOM 846 O O . ALA A 1 105 ? -10.332 -10.079 0.718 1.00 91.19 105 ALA A O 1
ATOM 847 N N . THR A 1 106 ? -10.948 -11.020 -1.225 1.00 88.62 106 THR A N 1
ATOM 848 C CA . THR A 1 106 ? -10.064 -12.185 -1.108 1.00 88.62 106 THR A CA 1
ATOM 849 C C . THR A 1 106 ? -8.598 -11.784 -1.248 1.00 88.62 106 THR A C 1
ATOM 851 O O . THR A 1 106 ? -7.795 -12.133 -0.382 1.00 88.62 106 THR A O 1
ATOM 854 N N . ASN A 1 107 ? -8.258 -11.011 -2.280 1.00 84.75 107 ASN A N 1
ATOM 855 C CA . ASN A 1 107 ? -6.875 -10.654 -2.599 1.00 84.75 107 ASN A CA 1
ATOM 856 C C . ASN A 1 107 ? -6.226 -9.794 -1.508 1.00 84.75 107 ASN A C 1
ATOM 858 O O . ASN A 1 107 ? -5.084 -10.049 -1.126 1.00 84.75 107 ASN A O 1
ATOM 862 N N . ILE A 1 108 ? -6.971 -8.842 -0.935 1.00 87.94 108 ILE A N 1
ATOM 863 C CA . ILE A 1 108 ? -6.438 -7.947 0.099 1.00 87.94 108 ILE A CA 1
ATOM 864 C C . ILE A 1 108 ? -6.384 -8.579 1.494 1.00 87.94 108 ILE A C 1
ATOM 866 O O . ILE A 1 108 ? -5.809 -7.997 2.407 1.00 87.94 108 ILE A O 1
ATOM 870 N N . LYS A 1 109 ? -6.935 -9.788 1.692 1.00 90.56 109 LYS A N 1
ATOM 871 C CA . LYS A 1 109 ? -7.003 -10.440 3.015 1.00 90.56 109 LYS A CA 1
ATOM 872 C C . LYS A 1 109 ? -5.683 -10.390 3.770 1.00 90.56 109 LYS A C 1
ATOM 874 O O . LYS A 1 109 ? -5.658 -10.045 4.949 1.00 90.56 109 LYS A O 1
ATOM 879 N N . HIS A 1 110 ? -4.613 -10.791 3.090 1.00 86.38 110 HIS A N 1
ATOM 880 C CA . HIS A 1 110 ? -3.297 -10.867 3.697 1.00 86.38 110 HIS A CA 1
ATOM 881 C C . HIS A 1 110 ? -2.810 -9.487 4.135 1.00 86.38 110 HIS A C 1
ATOM 883 O O . HIS A 1 110 ? -2.298 -9.363 5.238 1.00 86.38 110 HIS A O 1
ATOM 889 N N . TYR A 1 111 ? -3.044 -8.466 3.314 1.00 88.19 111 TYR A N 1
ATOM 890 C CA . TYR A 1 111 ? -2.626 -7.095 3.575 1.00 88.19 111 TYR A CA 1
ATOM 891 C C . TYR A 1 111 ? -3.448 -6.445 4.705 1.00 88.19 111 TYR A C 1
ATOM 893 O O . TYR A 1 111 ? -2.871 -5.875 5.627 1.00 88.19 111 TYR A O 1
ATOM 901 N N . ASP A 1 112 ? -4.778 -6.623 4.720 1.00 93.19 112 ASP A N 1
ATOM 902 C CA . ASP A 1 112 ? -5.650 -6.204 5.837 1.00 93.19 112 ASP A CA 1
ATOM 903 C C . ASP A 1 112 ? -5.160 -6.788 7.183 1.00 93.19 112 ASP A C 1
ATOM 905 O O . ASP A 1 112 ? -5.294 -6.158 8.234 1.00 93.19 112 ASP A O 1
ATOM 909 N N . ILE A 1 113 ? -4.592 -8.001 7.159 1.00 92.94 113 ILE A N 1
ATOM 910 C CA . ILE A 1 113 ? -3.992 -8.659 8.325 1.00 92.94 113 ILE A CA 1
ATOM 911 C C . ILE A 1 113 ? -2.613 -8.079 8.632 1.00 92.94 113 ILE A C 1
ATOM 913 O O . ILE A 1 113 ? -2.398 -7.591 9.740 1.00 92.94 113 ILE A O 1
ATOM 917 N N . SER A 1 114 ? -1.667 -8.166 7.697 1.00 90.81 114 SER A N 1
ATOM 918 C CA . SER A 1 114 ? -0.260 -7.879 7.965 1.00 90.81 114 SER A CA 1
ATOM 919 C C . SER A 1 114 ? -0.027 -6.393 8.202 1.00 90.81 114 SER A C 1
ATOM 921 O O . SER A 1 114 ? 0.529 -5.999 9.220 1.00 90.81 114 SER A O 1
ATOM 923 N N . GLU A 1 115 ? -0.502 -5.563 7.291 1.00 90.50 115 GLU A N 1
ATOM 924 C CA . GLU A 1 115 ? -0.196 -4.135 7.234 1.00 90.50 115 GLU A CA 1
ATOM 925 C C . GLU A 1 115 ? -1.150 -3.360 8.139 1.00 90.50 115 GLU A C 1
ATOM 927 O O . GLU A 1 115 ? -0.727 -2.485 8.890 1.00 90.50 115 GLU A O 1
ATOM 932 N N . GLY A 1 116 ? -2.417 -3.780 8.196 1.00 94.56 116 GLY A N 1
ATOM 933 C CA . GLY A 1 116 ? -3.377 -3.241 9.155 1.00 94.56 116 GLY A CA 1
ATOM 934 C C . GLY A 1 116 ? -2.965 -3.454 10.619 1.00 94.56 116 GLY A C 1
ATOM 935 O O . GLY A 1 116 ? -3.113 -2.549 11.441 1.00 94.56 116 GLY A O 1
ATOM 936 N N . SER A 1 117 ? -2.433 -4.632 10.972 1.00 95.38 117 SER A N 1
ATOM 937 C CA . SER A 1 117 ? -1.941 -4.866 12.339 1.00 95.38 117 SER A CA 1
ATOM 938 C C . SER A 1 117 ? -0.593 -4.194 12.613 1.00 95.38 117 SER A C 1
ATOM 940 O O . SER A 1 117 ? -0.368 -3.767 13.745 1.00 95.38 117 SER A O 1
ATOM 942 N N . ALA A 1 118 ? 0.267 -4.046 11.602 1.00 94.88 118 ALA A N 1
ATOM 943 C CA . ALA A 1 118 ? 1.516 -3.301 11.722 1.00 94.88 118 ALA A CA 1
ATOM 944 C C . ALA A 1 118 ? 1.268 -1.804 11.987 1.00 94.88 118 ALA A C 1
ATOM 946 O O . ALA A 1 118 ? 1.825 -1.282 12.949 1.00 94.88 118 ALA A O 1
ATOM 947 N N . GLU A 1 119 ? 0.326 -1.166 11.278 1.00 96.06 119 GLU A N 1
ATOM 948 C CA . GLU A 1 119 ? -0.071 0.237 11.514 1.00 96.06 119 GLU A CA 1
ATOM 949 C C . GLU A 1 119 ? -0.589 0.457 12.946 1.00 96.06 119 GLU A C 1
ATOM 951 O O . GLU A 1 119 ? -0.260 1.441 13.620 1.00 96.06 119 GLU A O 1
ATOM 956 N N . TYR A 1 120 ? -1.400 -0.482 13.448 1.00 97.44 120 TYR A N 1
ATOM 957 C CA . TYR A 1 120 ? -1.860 -0.452 14.834 1.00 97.44 120 TYR A CA 1
ATOM 958 C C . TYR A 1 120 ? -0.669 -0.510 15.810 1.00 97.44 120 TYR A C 1
ATOM 960 O O . TYR A 1 120 ? -0.601 0.303 16.735 1.00 97.44 120 TYR A O 1
ATOM 968 N N . ILE A 1 121 ? 0.289 -1.421 15.601 1.00 96.94 121 ILE A N 1
ATOM 969 C CA . ILE A 1 121 ? 1.474 -1.564 16.462 1.00 96.94 121 ILE A CA 1
ATOM 970 C C . ILE A 1 121 ? 2.396 -0.347 16.378 1.00 96.94 121 ILE A C 1
ATOM 972 O O . ILE A 1 121 ? 2.857 0.114 17.423 1.00 96.94 121 ILE A O 1
ATOM 976 N N . GLU A 1 122 ? 2.623 0.205 15.185 1.00 96.38 122 GLU A N 1
ATOM 977 C CA . GLU A 1 122 ? 3.347 1.464 14.994 1.00 96.38 122 GLU A CA 1
ATOM 978 C C . GLU A 1 122 ? 2.711 2.573 15.842 1.00 96.38 122 GLU A C 1
ATOM 980 O O . GLU A 1 122 ? 3.390 3.240 16.629 1.00 96.38 122 GLU A O 1
ATOM 985 N N . THR A 1 123 ? 1.389 2.728 15.746 1.00 96.88 123 THR A N 1
ATOM 986 C CA . THR A 1 123 ? 0.658 3.756 16.494 1.00 96.88 123 THR A CA 1
ATOM 987 C C . THR A 1 123 ? 0.767 3.537 18.004 1.00 96.88 123 THR A C 1
ATOM 989 O O . THR A 1 123 ? 1.040 4.479 18.754 1.00 96.88 123 THR A O 1
ATOM 992 N N . VAL A 1 124 ? 0.613 2.293 18.473 1.00 97.38 124 VAL A N 1
ATOM 993 C CA . VAL A 1 124 ? 0.800 1.944 19.890 1.00 97.38 124 VAL A CA 1
ATOM 994 C C . VAL A 1 124 ? 2.206 2.302 20.362 1.00 97.38 124 VAL A C 1
ATOM 996 O O . VAL A 1 124 ? 2.350 2.947 21.401 1.00 97.38 124 VAL A O 1
ATOM 999 N N . ALA A 1 125 ? 3.234 1.907 19.613 1.00 96.81 125 ALA A N 1
ATOM 1000 C CA . ALA A 1 125 ? 4.622 2.142 19.978 1.00 96.81 125 ALA A CA 1
ATOM 1001 C C . ALA A 1 125 ? 4.945 3.636 20.040 1.00 96.81 125 ALA A C 1
ATOM 1003 O O . ALA A 1 125 ? 5.561 4.081 21.007 1.00 96.81 125 ALA A O 1
ATOM 1004 N N . ASN A 1 126 ? 4.472 4.423 19.071 1.00 95.88 126 ASN A N 1
ATOM 1005 C CA . ASN A 1 126 ? 4.645 5.875 19.053 1.00 95.88 126 ASN A CA 1
ATOM 1006 C C . ASN A 1 126 ? 4.022 6.555 20.280 1.00 95.88 126 ASN A C 1
ATOM 1008 O O . ASN A 1 126 ? 4.594 7.500 20.825 1.00 95.88 126 ASN A O 1
ATOM 1012 N N . ILE A 1 127 ? 2.863 6.082 20.741 1.00 96.81 127 ILE A N 1
ATOM 1013 C CA . ILE A 1 127 ? 2.213 6.610 21.947 1.00 96.81 127 ILE A CA 1
ATOM 1014 C C . ILE A 1 127 ? 2.979 6.175 23.203 1.00 96.81 127 ILE A C 1
ATOM 1016 O O . ILE A 1 127 ? 3.261 6.996 24.072 1.00 96.81 127 ILE A O 1
ATOM 1020 N N . VAL A 1 128 ? 3.372 4.904 23.304 1.00 97.12 128 VAL A N 1
ATOM 1021 C CA . VAL A 1 128 ? 4.135 4.402 24.461 1.00 97.12 128 VAL A CA 1
ATOM 1022 C C . VAL A 1 128 ? 5.502 5.086 24.575 1.00 97.12 128 VAL A C 1
ATOM 1024 O O . VAL A 1 128 ? 5.924 5.428 25.678 1.00 97.12 128 VAL A O 1
ATOM 1027 N N . ALA A 1 129 ? 6.164 5.374 23.452 1.00 95.19 129 ALA A N 1
ATOM 1028 C CA . ALA A 1 129 ? 7.438 6.094 23.413 1.00 95.19 129 ALA A CA 1
ATOM 1029 C C . ALA A 1 129 ? 7.346 7.531 23.961 1.00 95.19 129 ALA A C 1
ATOM 1031 O O . ALA A 1 129 ? 8.347 8.078 24.419 1.00 95.19 129 ALA A O 1
ATOM 1032 N N . GLN A 1 130 ? 6.1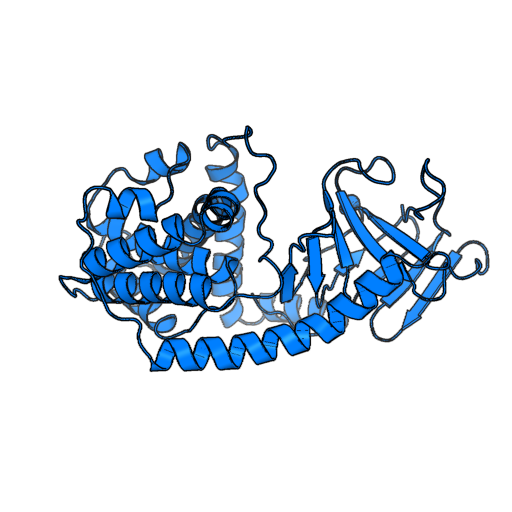50 8.128 23.980 1.00 94.31 130 GLN A N 1
ATOM 1033 C CA . GLN A 1 130 ? 5.894 9.429 24.614 1.00 94.31 130 GLN A CA 1
ATOM 1034 C C . GLN A 1 130 ? 5.692 9.328 26.139 1.00 94.31 130 GLN A C 1
ATOM 1036 O O . GLN A 1 130 ? 5.444 10.337 26.796 1.00 94.31 130 GLN A O 1
ATOM 1041 N N . GLY A 1 131 ? 5.797 8.128 26.721 1.00 96.06 131 GLY A N 1
ATOM 1042 C CA . GLY A 1 131 ? 5.670 7.884 28.161 1.00 96.06 131 GLY A CA 1
ATOM 1043 C C . GLY A 1 131 ? 4.257 7.524 28.626 1.00 96.06 131 GLY A C 1
ATOM 1044 O O . GLY A 1 131 ? 4.031 7.375 29.828 1.00 96.06 131 GLY A O 1
ATOM 1045 N N . TYR A 1 132 ? 3.298 7.358 27.710 1.00 97.38 132 TYR A N 1
ATOM 1046 C CA . TYR A 1 132 ? 1.953 6.904 28.062 1.00 97.38 132 TYR A CA 1
ATOM 1047 C C . TYR A 1 132 ? 1.942 5.399 28.359 1.00 97.38 132 TYR A C 1
ATOM 1049 O O . TYR A 1 132 ? 2.406 4.583 27.564 1.00 97.38 132 TYR A O 1
ATOM 1057 N N . VAL A 1 133 ? 1.357 5.011 29.493 1.00 96.69 133 VAL A N 1
ATOM 1058 C CA . VAL A 1 133 ? 1.237 3.600 29.888 1.00 96.69 133 VAL A CA 1
ATOM 1059 C C . VAL A 1 133 ? 0.131 2.928 29.078 1.00 96.69 133 VAL A C 1
ATOM 1061 O O . VAL A 1 133 ? -1.023 3.358 29.146 1.00 96.69 133 VAL A O 1
ATOM 1064 N N . PHE A 1 134 ? 0.460 1.866 28.341 1.00 94.31 134 PHE A N 1
ATOM 1065 C CA . PHE A 1 134 ? -0.507 1.102 27.548 1.00 94.31 134 PHE A CA 1
ATOM 1066 C C . PHE A 1 134 ? -1.727 0.680 28.383 1.00 94.31 134 PHE A C 1
ATOM 1068 O O . PHE A 1 134 ? -1.590 0.214 29.513 1.00 94.31 134 PHE A O 1
ATOM 1075 N N . GLY A 1 135 ? -2.930 0.873 27.835 1.00 90.31 135 GLY A N 1
ATOM 1076 C CA . GLY A 1 135 ? -4.193 0.549 28.509 1.00 90.31 135 GLY A CA 1
ATOM 1077 C C . GLY A 1 135 ? -4.663 1.563 29.563 1.00 90.31 135 GLY A C 1
ATOM 1078 O O . GLY A 1 135 ? -5.808 1.481 30.000 1.00 90.31 135 GLY A O 1
ATOM 1079 N N . SER A 1 136 ? -3.843 2.549 29.946 1.00 95.50 136 SER A N 1
ATOM 1080 C CA . SER A 1 136 ? -4.277 3.625 30.851 1.00 95.50 136 SER A CA 1
ATOM 1081 C C . SER A 1 136 ? -5.313 4.560 30.197 1.00 95.50 136 SER A C 1
ATOM 1083 O O . SER A 1 136 ? -5.352 4.676 28.966 1.00 95.50 136 SER A O 1
ATOM 1085 N N . PRO A 1 137 ? -6.121 5.301 30.983 1.00 95.69 137 PRO A N 1
ATOM 1086 C CA . PRO A 1 137 ? -7.008 6.332 30.440 1.00 95.69 137 PRO A CA 1
ATOM 1087 C C . PRO A 1 137 ? -6.268 7.379 29.595 1.00 95.69 137 PRO A C 1
ATOM 1089 O O . PRO A 1 137 ? -6.757 7.789 28.547 1.00 95.69 137 PRO A O 1
ATOM 1092 N N . GLN A 1 138 ? -5.059 7.772 30.007 1.00 96.88 138 GLN A N 1
ATOM 1093 C CA . GLN A 1 138 ? -4.228 8.735 29.282 1.00 96.88 138 GLN A CA 1
ATOM 1094 C C . GLN A 1 138 ? -3.778 8.183 27.925 1.00 96.88 138 GLN A C 1
ATOM 1096 O O . GLN A 1 138 ? -3.805 8.911 26.934 1.00 96.88 138 GLN A O 1
ATOM 1101 N N . TYR A 1 139 ? -3.429 6.895 27.861 1.00 97.06 139 TYR A N 1
ATOM 1102 C CA . TYR A 1 139 ? -3.145 6.209 26.600 1.00 97.06 139 TYR A CA 1
ATOM 1103 C C . TYR A 1 139 ? -4.367 6.193 25.675 1.00 97.06 139 TYR A C 1
ATOM 1105 O O . TYR A 1 139 ? -4.234 6.478 24.489 1.00 97.06 139 TYR A O 1
ATOM 1113 N N . GLN A 1 140 ? -5.564 5.919 26.202 1.00 95.00 140 GLN A N 1
ATOM 1114 C CA . GLN A 1 140 ? -6.789 5.910 25.392 1.00 95.00 140 GLN A CA 1
ATOM 1115 C C . GLN A 1 140 ? -7.124 7.295 24.825 1.00 95.00 140 GLN A C 1
ATOM 1117 O O . GLN A 1 140 ? -7.546 7.403 23.668 1.00 95.00 140 GLN A O 1
ATOM 1122 N N . THR A 1 141 ? -6.888 8.357 25.598 1.00 96.25 141 THR A N 1
ATOM 1123 C CA . THR A 1 141 ? -6.982 9.735 25.102 1.00 96.25 141 THR A CA 1
ATOM 1124 C C . THR A 1 141 ? -5.958 9.984 23.996 1.00 96.25 141 THR A C 1
ATOM 1126 O O . THR A 1 141 ? -6.345 10.419 22.915 1.00 96.25 141 THR A O 1
ATOM 1129 N N . ALA A 1 142 ? -4.682 9.640 24.208 1.00 97.38 142 ALA A N 1
ATOM 1130 C CA . ALA A 1 142 ? -3.627 9.822 23.207 1.00 97.38 142 ALA A CA 1
ATOM 1131 C C . ALA A 1 142 ? -3.908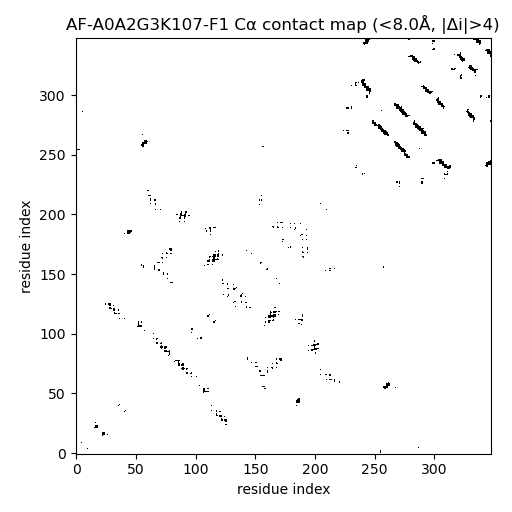 9.053 21.901 1.00 97.38 142 ALA A C 1
ATOM 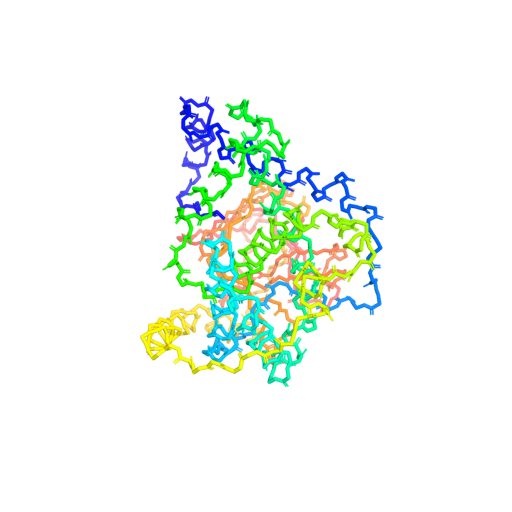1133 O O . ALA A 1 142 ? -3.763 9.611 20.816 1.00 97.38 142 ALA A O 1
ATOM 1134 N N . MET A 1 143 ? -4.391 7.811 21.997 1.00 97.44 143 MET A N 1
ATOM 1135 C CA . MET A 1 143 ? -4.819 7.002 20.850 1.00 97.44 143 MET A CA 1
ATOM 1136 C C . MET A 1 143 ? -5.976 7.658 20.093 1.00 97.44 143 MET A C 1
ATOM 1138 O O . MET A 1 143 ? -5.962 7.735 18.867 1.00 97.44 143 MET A O 1
ATOM 1142 N N . THR A 1 144 ? -6.968 8.181 20.814 1.00 96.31 144 THR A N 1
ATOM 1143 C CA . THR A 1 144 ? -8.107 8.873 20.196 1.00 96.31 144 THR A CA 1
ATOM 1144 C C . THR A 1 144 ? -7.671 10.159 19.488 1.00 96.31 144 THR A C 1
ATOM 1146 O O . THR A 1 144 ? -8.153 10.433 18.390 1.00 96.31 144 THR A O 1
ATOM 1149 N N . GLU A 1 145 ? -6.746 10.927 20.072 1.00 96.38 145 GLU A N 1
ATOM 1150 C CA . GLU A 1 145 ? -6.169 12.111 19.421 1.00 96.38 145 GLU A CA 1
ATOM 1151 C C . GLU A 1 145 ? -5.377 11.748 18.162 1.00 96.38 145 GLU A C 1
ATOM 1153 O O . GLU A 1 145 ? -5.525 12.411 17.136 1.00 96.38 145 GLU A O 1
ATOM 1158 N N . GLU A 1 146 ? -4.574 10.683 18.199 1.00 95.06 146 GLU A N 1
ATOM 1159 C CA . GLU A 1 146 ? -3.820 10.231 17.026 1.00 95.06 146 GLU A CA 1
ATOM 1160 C C . GLU A 1 146 ? -4.756 9.787 15.897 1.00 95.06 146 GLU A C 1
ATOM 1162 O O . GLU A 1 146 ? -4.627 10.225 14.752 1.00 95.06 146 GLU A O 1
ATOM 1167 N N . ILE A 1 147 ? -5.798 9.023 16.233 1.00 95.94 147 ILE A N 1
ATOM 1168 C CA . ILE A 1 147 ? -6.856 8.660 15.288 1.00 95.94 147 ILE A CA 1
ATOM 1169 C C . ILE A 1 147 ? -7.526 9.919 14.721 1.00 95.94 147 ILE A C 1
ATOM 1171 O O . ILE A 1 147 ? -7.762 9.987 13.510 1.00 95.94 147 ILE A O 1
ATOM 1175 N N . ARG A 1 148 ? -7.779 10.948 15.537 1.00 95.25 148 ARG A N 1
ATOM 1176 C CA . ARG A 1 148 ? -8.388 12.205 15.078 1.00 95.25 148 ARG A CA 1
ATOM 1177 C C . ARG A 1 148 ? -7.534 12.942 14.045 1.00 95.25 148 ARG A C 1
ATOM 1179 O O . ARG A 1 148 ? -8.092 13.436 13.070 1.00 95.25 148 ARG A O 1
ATOM 1186 N N . LYS A 1 149 ? -6.201 12.955 14.177 1.00 91.06 149 LYS A N 1
ATOM 1187 C CA . LYS A 1 149 ? -5.287 13.579 13.189 1.00 91.06 149 LYS A CA 1
ATOM 1188 C C . LYS A 1 149 ? -5.394 12.959 11.788 1.00 91.06 149 LYS A C 1
ATOM 1190 O O . LYS A 1 149 ? -5.108 13.622 10.788 1.00 91.06 149 LYS A O 1
ATOM 1195 N N . GLY A 1 150 ? -5.774 11.684 11.714 1.00 84.69 150 GLY A N 1
ATOM 1196 C CA . GLY A 1 150 ? -6.010 10.958 10.465 1.00 84.69 150 GLY A CA 1
ATOM 1197 C C . GLY A 1 150 ? -7.458 10.978 9.968 1.00 84.69 150 GLY A C 1
ATOM 1198 O O . GLY A 1 150 ? -7.700 10.503 8.864 1.00 84.69 150 GLY A O 1
ATOM 1199 N N . SER A 1 151 ? -8.405 11.500 10.755 1.00 86.50 151 SER A N 1
ATOM 1200 C CA . SER A 1 151 ? -9.837 11.456 10.425 1.00 86.50 151 SER A CA 1
ATOM 1201 C C . SER A 1 151 ? -10.191 12.398 9.274 1.00 86.50 151 SER A C 1
ATOM 1203 O O . SER A 1 151 ? -9.468 13.358 9.001 1.00 86.50 151 SER A O 1
ATOM 1205 N N . ASN A 1 152 ? -11.314 12.131 8.603 1.00 77.31 152 ASN A N 1
ATOM 1206 C CA . ASN A 1 152 ? -11.798 12.871 7.424 1.00 77.31 152 ASN A CA 1
ATOM 1207 C C . ASN A 1 152 ? -10.871 12.828 6.196 1.00 77.31 152 ASN A C 1
ATOM 1209 O O . ASN A 1 152 ? -11.099 13.552 5.229 1.00 77.31 152 ASN A O 1
ATOM 1213 N N . LYS A 1 153 ? -9.828 11.991 6.204 1.00 83.06 153 LYS A N 1
ATOM 1214 C CA . LYS A 1 153 ? -9.007 11.752 5.017 1.00 83.06 153 LYS A CA 1
ATOM 1215 C C . LYS A 1 153 ? -9.658 10.670 4.169 1.00 83.06 153 LYS A C 1
ATOM 1217 O O . LYS A 1 153 ? -9.703 9.511 4.571 1.00 83.06 153 LYS A O 1
ATOM 1222 N N . THR A 1 154 ? -10.127 11.053 2.989 1.00 86.06 154 THR A N 1
ATOM 1223 C CA . THR A 1 154 ? -10.583 10.104 1.973 1.00 86.06 154 THR A CA 1
ATOM 1224 C C . THR A 1 154 ? -9.377 9.350 1.415 1.00 86.06 154 THR A C 1
ATOM 1226 O O . THR A 1 154 ? -8.402 9.955 0.967 1.00 86.06 154 THR A O 1
ATOM 1229 N N . THR A 1 155 ? -9.437 8.024 1.467 1.00 84.44 155 THR A N 1
ATOM 1230 C CA . THR A 1 155 ? -8.392 7.117 0.971 1.00 84.44 155 THR A CA 1
ATOM 1231 C C . THR A 1 155 ? -8.782 6.562 -0.396 1.00 84.44 155 THR A C 1
ATOM 1233 O O . THR A 1 155 ? -9.961 6.344 -0.664 1.00 84.44 155 THR A O 1
ATOM 1236 N N . GLN A 1 156 ? -7.805 6.388 -1.288 1.00 81.12 156 GLN A N 1
ATOM 1237 C CA . GLN A 1 156 ? -8.041 5.959 -2.681 1.00 81.12 156 GLN A CA 1
ATOM 1238 C C . GLN A 1 156 ? -7.274 4.695 -3.056 1.00 81.12 156 GLN A C 1
ATOM 1240 O O . GLN A 1 156 ? -7.590 4.061 -4.060 1.00 81.12 156 GLN A O 1
ATOM 1245 N N . SER A 1 157 ? -6.296 4.303 -2.237 1.00 82.06 157 SER A N 1
ATOM 1246 C CA . SER A 1 157 ? -5.563 3.060 -2.417 1.00 82.06 157 SER A CA 1
ATOM 1247 C C . SER A 1 157 ? -5.966 2.032 -1.375 1.00 82.06 157 SER A C 1
ATOM 1249 O O . SER A 1 157 ? -6.204 2.341 -0.202 1.00 82.06 157 SER A O 1
ATOM 1251 N N . ILE A 1 158 ? -5.983 0.781 -1.817 1.00 85.81 158 ILE A N 1
ATOM 1252 C CA . ILE A 1 158 ? -6.333 -0.350 -0.970 1.00 85.81 158 ILE A CA 1
ATOM 1253 C C . ILE A 1 158 ? -5.358 -0.514 0.210 1.00 85.81 158 ILE A C 1
ATOM 1255 O O . ILE A 1 158 ? -5.759 -0.914 1.305 1.00 85.81 158 ILE A O 1
ATOM 1259 N N . ASP A 1 159 ? -4.100 -0.107 0.019 1.00 83.00 159 ASP A N 1
ATOM 1260 C CA . ASP A 1 159 ? -3.058 -0.139 1.043 1.00 83.00 159 ASP A CA 1
ATOM 1261 C C . ASP A 1 159 ? -3.371 0.830 2.193 1.00 83.00 159 ASP A C 1
ATOM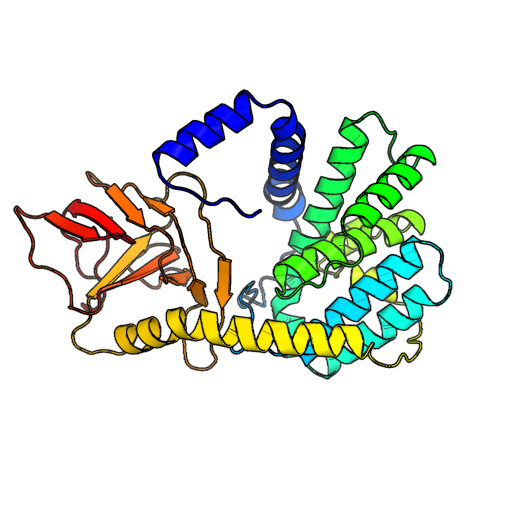 1263 O O . ASP A 1 159 ? -3.385 0.440 3.361 1.00 83.00 159 ASP A O 1
ATOM 1267 N N . GLN A 1 160 ? -3.690 2.089 1.866 1.00 88.06 160 GLN A N 1
ATOM 1268 C CA . GLN A 1 160 ? -4.022 3.117 2.860 1.00 88.06 160 GLN A CA 1
ATOM 1269 C C . GLN A 1 160 ? -5.303 2.783 3.623 1.00 88.06 160 GLN A C 1
ATOM 1271 O O . GLN A 1 160 ? -5.385 2.996 4.834 1.00 88.06 160 GLN A O 1
ATOM 1276 N N . GLU A 1 161 ? -6.293 2.232 2.922 1.00 93.75 161 GLU A N 1
ATOM 1277 C CA . GLU A 1 161 ? -7.522 1.747 3.542 1.00 93.75 161 GLU A CA 1
ATOM 1278 C C . GLU A 1 161 ? -7.225 0.637 4.557 1.00 93.75 161 GLU A C 1
ATOM 1280 O O . GLU A 1 161 ? -7.771 0.649 5.658 1.00 93.75 161 GLU A O 1
ATOM 1285 N N . SER A 1 162 ? -6.340 -0.303 4.209 1.00 94.25 162 SER A N 1
ATOM 1286 C CA . SER A 1 162 ? -5.970 -1.435 5.069 1.00 94.25 162 SER A CA 1
ATOM 1287 C C . SER A 1 162 ? -5.266 -0.981 6.348 1.00 94.25 162 SER A C 1
ATOM 1289 O O . SER A 1 162 ? -5.627 -1.440 7.433 1.00 94.25 162 SER A O 1
ATOM 1291 N N . TYR A 1 163 ? -4.332 -0.027 6.244 1.00 94.38 163 TYR A N 1
ATOM 1292 C CA . TYR A 1 163 ? -3.708 0.620 7.405 1.00 94.38 163 TYR A CA 1
ATOM 1293 C C . TYR A 1 163 ? -4.759 1.215 8.334 1.00 94.38 163 TYR A C 1
ATOM 1295 O O . TYR A 1 163 ? -4.832 0.884 9.520 1.00 94.38 163 TYR A O 1
ATOM 1303 N N . ARG A 1 164 ? -5.640 2.050 7.774 1.00 96.81 164 ARG A N 1
ATOM 1304 C CA . ARG A 1 164 ? -6.632 2.771 8.565 1.00 96.81 164 ARG A CA 1
ATOM 1305 C C . ARG A 1 164 ? -7.640 1.833 9.225 1.00 96.81 164 ARG A C 1
ATOM 1307 O O . ARG A 1 164 ? -7.935 1.993 10.410 1.00 96.81 164 ARG A O 1
ATOM 1314 N N . ILE A 1 165 ? -8.143 0.847 8.485 1.00 98.00 165 ILE A N 1
ATOM 1315 C CA . ILE A 1 165 ? -9.071 -0.167 8.998 1.00 98.00 165 ILE A CA 1
ATOM 1316 C C . ILE A 1 165 ? -8.405 -1.001 10.093 1.00 98.00 165 ILE A C 1
ATOM 1318 O O . ILE A 1 165 ? -9.036 -1.261 11.120 1.00 98.00 165 ILE A O 1
ATOM 1322 N N . GLY A 1 166 ? -7.145 -1.396 9.908 1.00 97.50 166 GLY A N 1
ATOM 1323 C CA . GLY A 1 166 ? -6.380 -2.160 10.889 1.00 97.50 166 GLY A CA 1
ATOM 1324 C C . GLY A 1 166 ? -6.161 -1.405 12.197 1.00 97.50 166 GLY A C 1
ATOM 1325 O O . GLY A 1 166 ? -6.498 -1.934 13.259 1.00 97.50 166 GLY A O 1
ATOM 1326 N N . LEU A 1 167 ? -5.714 -0.146 12.121 1.00 97.81 167 LEU A N 1
ATOM 1327 C CA . LEU A 1 167 ? -5.569 0.750 13.273 1.00 97.81 167 LEU A CA 1
ATOM 1328 C C . LEU A 1 167 ? -6.871 0.874 14.072 1.00 97.81 167 LEU A C 1
ATOM 1330 O O . LEU A 1 167 ? -6.897 0.630 15.282 1.00 97.81 167 LEU A O 1
ATOM 1334 N N . LEU A 1 168 ? -7.962 1.236 13.393 1.00 98.44 168 LEU A N 1
ATOM 1335 C CA . LEU A 1 168 ? -9.259 1.446 14.034 1.00 98.44 168 LEU A CA 1
ATOM 1336 C C . LEU A 1 168 ? -9.800 0.148 14.642 1.00 98.44 168 LEU A C 1
ATOM 1338 O O . LEU A 1 168 ? -10.274 0.144 15.780 1.00 98.44 168 LEU A O 1
ATOM 1342 N N . SER A 1 169 ? -9.687 -0.962 13.909 1.00 98.44 169 SER A N 1
ATOM 1343 C CA . SER A 1 169 ? -10.160 -2.264 14.375 1.00 98.44 169 SER A CA 1
ATOM 1344 C C . SER A 1 169 ? -9.370 -2.751 15.585 1.00 98.44 169 SER A C 1
ATOM 1346 O O . SER A 1 169 ? -9.976 -3.169 16.569 1.00 98.44 169 SER A O 1
ATOM 1348 N N . GLY A 1 170 ? -8.037 -2.650 15.550 1.00 97.75 170 GLY A N 1
ATOM 1349 C CA . GLY A 1 170 ? -7.164 -3.035 16.659 1.00 97.75 170 GLY A CA 1
ATOM 1350 C C . GLY A 1 170 ? -7.440 -2.227 17.927 1.00 97.75 170 GLY A C 1
ATOM 1351 O O . GLY A 1 170 ? -7.618 -2.806 18.998 1.00 97.75 170 GLY A O 1
ATOM 1352 N N . ASN A 1 171 ? -7.594 -0.903 17.805 1.00 97.44 171 ASN A N 1
ATOM 1353 C CA . ASN A 1 171 ? -7.976 -0.038 18.927 1.00 97.44 171 ASN A CA 1
ATOM 1354 C C . ASN A 1 171 ? -9.337 -0.438 19.533 1.00 97.44 171 ASN A C 1
ATOM 1356 O O . ASN A 1 171 ? -9.471 -0.558 20.752 1.00 97.44 171 ASN A O 1
ATOM 1360 N N . LEU A 1 172 ? -10.355 -0.676 18.702 1.00 97.44 172 LEU A N 1
ATOM 1361 C CA . LEU A 1 172 ? -11.686 -1.071 19.176 1.00 97.44 172 LEU A CA 1
ATOM 1362 C C . LEU A 1 172 ? -11.692 -2.473 19.808 1.00 97.44 172 LEU A C 1
ATOM 1364 O O . LEU A 1 172 ? -12.403 -2.698 20.789 1.00 97.44 172 LEU A O 1
ATOM 1368 N N . LEU A 1 173 ? -10.896 -3.409 19.288 1.00 97.19 173 LEU A N 1
ATOM 1369 C CA . LEU A 1 173 ? -10.748 -4.758 19.843 1.00 97.19 173 LEU A CA 1
ATOM 1370 C C . LEU A 1 173 ? -10.042 -4.770 21.202 1.00 97.19 173 LEU A C 1
ATOM 1372 O O . LEU A 1 173 ? -10.462 -5.508 22.099 1.00 97.19 173 LEU A O 1
ATOM 1376 N N . ASP A 1 174 ? -9.024 -3.927 21.374 1.00 95.44 174 ASP A N 1
ATOM 1377 C CA . ASP A 1 174 ? -8.359 -3.714 22.660 1.00 95.44 174 ASP A CA 1
ATOM 1378 C C . ASP A 1 174 ? -9.310 -3.124 23.702 1.00 95.44 174 ASP A C 1
ATOM 1380 O O . ASP A 1 174 ? -9.352 -3.594 24.838 1.00 95.44 174 ASP A O 1
ATOM 1384 N N . ARG A 1 175 ? -10.127 -2.134 23.319 1.00 93.75 175 ARG A N 1
ATOM 1385 C CA . ARG A 1 175 ? -11.145 -1.551 24.211 1.00 93.75 175 ARG A CA 1
ATOM 1386 C C . ARG A 1 175 ? -12.187 -2.573 24.663 1.00 93.75 175 ARG A C 1
ATOM 1388 O O . ARG A 1 175 ? -12.704 -2.458 25.770 1.00 93.75 175 ARG A O 1
ATOM 1395 N N . LYS A 1 176 ? -12.487 -3.573 23.826 1.00 92.75 176 LYS A N 1
ATOM 1396 C CA . LYS A 1 176 ? -13.373 -4.695 24.177 1.00 92.75 176 LYS A CA 1
ATOM 1397 C C . LYS A 1 176 ? -12.707 -5.733 25.094 1.00 92.75 176 LYS A C 1
ATOM 1399 O O . LYS A 1 176 ? -13.409 -6.619 25.571 1.00 92.75 176 LYS A O 1
ATOM 1404 N N . GLY A 1 177 ? -11.392 -5.656 25.330 1.00 87.94 177 GLY A N 1
ATOM 1405 C CA . GLY A 1 177 ? -10.665 -6.605 26.182 1.00 87.94 177 GLY A CA 1
ATOM 1406 C C . GLY A 1 177 ? -10.670 -8.036 25.635 1.00 87.94 177 GLY A C 1
ATOM 1407 O O . GLY A 1 177 ? -10.817 -8.986 26.396 1.00 87.94 177 GLY A O 1
ATOM 1408 N N . THR A 1 178 ? -10.588 -8.190 24.311 1.00 87.44 178 THR A N 1
ATOM 1409 C CA . THR A 1 178 ? -10.637 -9.505 23.646 1.00 87.44 178 THR A CA 1
ATOM 1410 C C . THR A 1 178 ? -9.241 -10.065 23.369 1.00 87.44 178 THR A C 1
ATOM 1412 O O . THR A 1 178 ? -8.301 -9.314 23.131 1.00 87.44 178 THR A O 1
ATOM 1415 N N . GLU A 1 179 ? -9.112 -11.391 23.286 1.00 89.81 179 GLU A N 1
ATOM 1416 C CA . GLU A 1 179 ? -7.880 -12.088 22.866 1.00 89.81 179 GLU A CA 1
ATOM 1417 C C . GLU A 1 179 ? -7.725 -12.104 21.329 1.00 89.81 179 GLU A C 1
ATOM 1419 O O . GLU A 1 179 ? -7.513 -13.139 20.693 1.00 89.81 179 GLU A O 1
ATOM 1424 N N . TRP A 1 180 ? -7.910 -10.947 20.689 1.00 94.56 180 TRP A N 1
ATOM 1425 C CA . TRP A 1 180 ? -7.978 -10.837 19.229 1.00 94.56 180 TRP A CA 1
ATOM 1426 C C . TRP A 1 180 ? -6.638 -11.073 18.531 1.00 94.56 180 TRP A C 1
ATOM 1428 O O . TRP A 1 180 ? -6.618 -11.554 17.400 1.00 94.56 180 TRP A O 1
ATOM 1438 N N . LYS A 1 181 ? -5.521 -10.773 19.203 1.00 93.19 181 LYS A N 1
ATOM 1439 C CA . LYS A 1 181 ? -4.169 -10.880 18.634 1.00 93.19 181 LYS A CA 1
ATOM 1440 C C . LYS A 1 181 ? -3.891 -12.312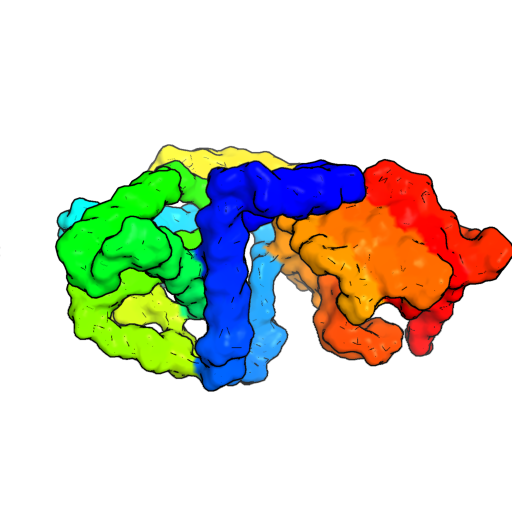 18.177 1.00 93.19 181 LYS A C 1
ATOM 1442 O O . LYS A 1 181 ? -3.598 -12.506 17.005 1.00 93.19 181 LYS A O 1
ATOM 1447 N N . THR A 1 182 ? -4.156 -13.312 19.021 1.00 91.81 182 THR A N 1
ATOM 1448 C CA . THR A 1 182 ? -4.017 -14.744 18.688 1.00 91.81 182 THR A CA 1
ATOM 1449 C C . THR A 1 182 ? -4.858 -15.164 17.479 1.00 91.81 182 THR A C 1
ATOM 1451 O O . THR A 1 182 ? -4.444 -16.011 16.692 1.00 91.81 182 THR A O 1
ATOM 1454 N N . ARG A 1 183 ? -6.048 -14.582 17.289 1.00 93.06 183 ARG A N 1
ATOM 1455 C CA . ARG A 1 183 ? -6.901 -14.882 16.124 1.00 93.06 183 ARG A CA 1
ATOM 1456 C C . ARG A 1 183 ? -6.296 -14.353 14.823 1.00 93.06 183 ARG A C 1
ATOM 1458 O O . ARG A 1 183 ? -6.347 -15.035 13.802 1.00 93.06 183 ARG A O 1
ATOM 1465 N N . ILE A 1 184 ? -5.652 -13.190 14.871 1.00 92.81 184 ILE A N 1
ATOM 1466 C CA . ILE A 1 184 ? -4.919 -12.642 13.722 1.00 92.81 184 ILE A CA 1
ATOM 1467 C C . ILE A 1 184 ? -3.706 -13.494 13.367 1.00 92.81 184 ILE A C 1
ATOM 1469 O O . ILE A 1 184 ? -3.479 -13.748 12.186 1.00 92.81 184 ILE A O 1
ATOM 1473 N N . GLU A 1 185 ? -2.962 -13.988 14.360 1.00 90.56 185 GLU A N 1
ATOM 1474 C CA . GLU A 1 185 ? -1.822 -14.889 14.112 1.00 90.56 185 GLU A CA 1
ATOM 1475 C C . GLU A 1 185 ? -2.241 -16.162 13.353 1.00 90.56 185 GLU A C 1
ATOM 1477 O O . GLU A 1 185 ? -1.442 -16.758 12.629 1.00 90.56 185 GLU A O 1
ATOM 1482 N N . ASN A 1 186 ? -3.516 -16.543 13.487 1.00 89.12 186 ASN A N 1
ATOM 1483 C CA . ASN A 1 186 ? -4.155 -17.661 12.797 1.00 89.12 186 ASN A CA 1
ATOM 1484 C C . ASN A 1 186 ? -4.848 -17.274 11.475 1.00 89.12 186 ASN A C 1
ATOM 1486 O O . ASN A 1 186 ? -5.520 -18.105 10.867 1.00 89.12 186 ASN A O 1
ATOM 1490 N N . GLY A 1 187 ? -4.679 -16.037 10.999 1.00 89.19 187 GLY A N 1
ATOM 1491 C CA . GLY A 1 187 ? -5.122 -15.604 9.672 1.00 89.19 187 GLY A CA 1
ATOM 1492 C C . GLY A 1 187 ? -6.532 -15.005 9.601 1.00 89.19 187 GLY A C 1
ATOM 1493 O O . GLY A 1 187 ? -7.094 -14.904 8.503 1.00 89.19 187 GLY A O 1
ATOM 1494 N N . GLU A 1 188 ? -7.122 -14.608 10.731 1.00 92.75 188 GLU A N 1
ATOM 1495 C CA . GLU A 1 188 ? -8.372 -13.836 10.756 1.00 92.75 188 GLU A CA 1
ATOM 1496 C C . GLU A 1 188 ? -8.105 -12.327 10.614 1.00 92.75 188 GLU A C 1
ATOM 1498 O O . GLU A 1 188 ? -7.162 -11.803 11.204 1.00 92.75 188 GLU A O 1
ATOM 1503 N N . ARG A 1 189 ? -8.936 -11.593 9.856 1.00 93.69 189 ARG A N 1
ATOM 1504 C CA . ARG A 1 189 ? -8.774 -10.131 9.740 1.00 93.69 189 ARG A CA 1
ATOM 1505 C C . ARG A 1 189 ? -9.214 -9.438 11.036 1.00 93.69 189 ARG A C 1
ATOM 1507 O O . ARG A 1 189 ? -10.264 -9.808 11.567 1.00 93.69 189 ARG A O 1
ATOM 1514 N N . PRO A 1 190 ? -8.529 -8.364 11.483 1.00 96.44 190 PRO A N 1
ATOM 1515 C CA . PRO A 1 190 ? -8.992 -7.548 12.608 1.00 96.44 190 PRO A CA 1
ATOM 1516 C C . PRO A 1 190 ? -10.470 -7.140 12.482 1.00 96.44 190 PRO A C 1
ATOM 1518 O O . PRO A 1 190 ? -11.245 -7.272 13.427 1.00 96.44 190 PRO A O 1
ATOM 1521 N N . LEU A 1 191 ? -10.886 -6.704 11.290 1.00 98.00 191 LEU A N 1
ATOM 1522 C CA . LEU A 1 191 ? -12.256 -6.258 11.049 1.00 98.00 191 LEU A CA 1
ATOM 1523 C C . LEU A 1 191 ? -13.280 -7.409 11.106 1.00 98.00 191 LEU A C 1
ATOM 1525 O O . LEU A 1 191 ? -14.357 -7.235 11.675 1.00 98.00 191 LEU A O 1
ATOM 1529 N N . ASP A 1 192 ? -12.937 -8.598 10.591 1.00 97.12 192 ASP A N 1
ATOM 1530 C CA . ASP A 1 192 ? -13.786 -9.797 10.705 1.00 97.12 192 ASP A CA 1
ATOM 1531 C C . ASP A 1 192 ? -13.987 -10.177 12.189 1.00 97.12 192 ASP A C 1
ATOM 1533 O O . ASP A 1 192 ? -15.108 -10.454 12.621 1.00 97.12 192 ASP A O 1
ATOM 1537 N N . ILE A 1 193 ? -12.920 -10.126 12.999 1.00 97.44 193 ILE A N 1
ATOM 1538 C CA . ILE A 1 193 ? -12.980 -10.397 14.445 1.00 97.44 193 ILE A CA 1
ATOM 1539 C C . ILE A 1 193 ? -13.900 -9.381 15.134 1.00 97.44 193 ILE A C 1
ATOM 1541 O O . ILE A 1 193 ? -14.808 -9.776 15.875 1.00 97.44 193 ILE A O 1
ATOM 1545 N N . LEU A 1 194 ? -13.688 -8.085 14.873 1.00 98.19 194 LEU A N 1
ATOM 1546 C CA . LEU A 1 194 ? -14.416 -6.984 15.508 1.00 98.19 194 LEU A CA 1
ATOM 1547 C C . LEU A 1 194 ? -15.928 -7.058 15.272 1.00 98.19 194 LEU A C 1
ATOM 1549 O O . LEU A 1 194 ? -16.694 -6.752 16.194 1.00 98.19 194 LEU A O 1
ATOM 1553 N N . LEU A 1 195 ? -16.327 -7.456 14.060 1.00 98.00 195 LEU A N 1
ATOM 1554 C CA . LEU A 1 195 ? -17.712 -7.443 13.583 1.00 98.00 195 LEU A CA 1
ATOM 1555 C C . LEU A 1 195 ? -18.422 -8.801 13.674 1.00 98.00 195 LEU A C 1
ATOM 1557 O O . LEU A 1 195 ? -19.613 -8.871 13.382 1.00 98.00 195 LEU A O 1
ATOM 1561 N N . SER A 1 196 ? -17.735 -9.865 14.103 1.00 94.81 196 SER A N 1
ATOM 1562 C CA . SER A 1 196 ? -18.259 -11.246 14.131 1.00 94.81 196 SER A CA 1
ATOM 1563 C C . SER A 1 196 ? -19.636 -11.420 14.793 1.00 94.81 196 SER A C 1
ATOM 1565 O O . SER A 1 196 ? -20.397 -12.291 14.384 1.00 94.81 196 SER A O 1
ATOM 1567 N N . ASN A 1 197 ? -19.983 -10.570 15.766 1.00 93.12 197 ASN A N 1
ATOM 1568 C CA . ASN A 1 197 ? -21.278 -10.573 16.460 1.00 93.12 197 ASN A CA 1
ATOM 1569 C C . ASN A 1 197 ? -22.003 -9.218 16.375 1.00 93.12 197 ASN A C 1
ATOM 1571 O O . ASN A 1 197 ? -22.794 -8.875 17.253 1.00 93.12 197 ASN A O 1
ATOM 1575 N N . THR A 1 198 ? -21.702 -8.407 15.361 1.00 97.44 198 THR A N 1
ATOM 1576 C CA . THR A 1 198 ? -22.309 -7.085 15.184 1.00 97.44 198 THR A CA 1
ATOM 1577 C C . THR A 1 198 ? -23.320 -7.117 14.038 1.00 97.44 198 THR A C 1
ATOM 1579 O O . THR A 1 198 ? -22.911 -7.247 12.880 1.00 97.44 198 THR A O 1
ATOM 1582 N N . PRO A 1 199 ? -24.632 -6.987 14.319 1.00 97.75 199 PRO A N 1
ATOM 1583 C CA . PRO A 1 199 ? -25.638 -6.965 13.266 1.00 97.75 199 PRO A CA 1
ATOM 1584 C C . PRO A 1 199 ? -25.444 -5.732 12.365 1.00 97.75 199 PRO A C 1
ATOM 1586 O O . PRO A 1 199 ? -25.154 -4.648 12.879 1.00 97.75 199 PRO A O 1
ATOM 1589 N N . PRO A 1 200 ? -25.588 -5.874 11.035 1.00 98.25 200 PRO A N 1
ATOM 1590 C CA . PRO A 1 200 ? -25.475 -4.749 10.119 1.00 98.25 200 PRO A CA 1
ATOM 1591 C C . PRO A 1 200 ? -26.652 -3.790 10.308 1.00 98.25 200 PRO A C 1
ATOM 1593 O O . PRO A 1 200 ? -27.809 -4.212 10.311 1.00 98.25 200 PRO A O 1
ATOM 1596 N N . ILE A 1 201 ? -26.348 -2.501 10.420 1.00 98.50 201 ILE A N 1
ATOM 1597 C CA . ILE A 1 201 ? -27.334 -1.419 10.418 1.00 98.50 201 ILE A CA 1
ATOM 1598 C C . ILE A 1 201 ? -27.210 -0.716 9.060 1.00 98.50 201 ILE A C 1
ATOM 1600 O O . ILE A 1 201 ? -26.146 -0.162 8.779 1.00 98.50 201 ILE A O 1
ATOM 1604 N N . PRO A 1 202 ? -28.235 -0.783 8.189 1.00 97.38 202 PRO A N 1
ATOM 1605 C CA . PRO A 1 202 ? -28.191 -0.138 6.883 1.00 97.38 202 PRO A CA 1
ATOM 1606 C C . PRO A 1 202 ? -27.959 1.367 6.983 1.00 97.38 202 PRO A C 1
ATOM 1608 O O . PRO A 1 202 ? -28.608 2.051 7.770 1.00 97.38 202 PRO A O 1
ATOM 1611 N N . GLU A 1 203 ? -27.083 1.876 6.125 1.00 93.75 203 GLU A N 1
ATOM 1612 C CA . GLU A 1 203 ? -26.769 3.296 6.014 1.00 93.75 203 GLU A CA 1
ATOM 1613 C C . GLU A 1 203 ? -26.735 3.688 4.531 1.00 93.75 203 GLU A C 1
ATOM 1615 O O . GLU A 1 203 ? -26.304 2.913 3.671 1.00 93.75 203 GLU A O 1
ATOM 1620 N N . SER A 1 204 ? -27.214 4.889 4.215 1.00 93.19 204 SER A N 1
ATOM 1621 C CA . SER A 1 204 ? -27.090 5.444 2.867 1.00 93.19 204 SER A CA 1
ATOM 1622 C C . SER A 1 204 ? -25.656 5.898 2.608 1.00 93.19 204 SER A C 1
ATOM 1624 O O . SER A 1 204 ? -24.972 6.368 3.517 1.00 93.19 204 SER A O 1
ATOM 1626 N N . ALA A 1 205 ? -25.196 5.786 1.360 1.00 91.62 205 ALA A N 1
ATOM 1627 C CA . ALA A 1 205 ? -23.916 6.370 0.970 1.00 91.62 205 ALA A CA 1
ATOM 1628 C C . ALA A 1 205 ? -23.910 7.879 1.263 1.00 91.62 205 ALA A C 1
ATOM 1630 O O . ALA A 1 205 ? -24.910 8.556 1.017 1.00 91.62 205 ALA A O 1
ATOM 1631 N N . ASP A 1 206 ? -22.790 8.399 1.767 1.00 92.88 206 ASP A N 1
ATOM 1632 C CA . ASP A 1 206 ? -22.591 9.842 1.867 1.00 92.88 206 ASP A CA 1
ATOM 1633 C C . ASP A 1 206 ? -22.391 10.411 0.448 1.00 92.88 206 ASP A C 1
ATOM 1635 O O . ASP A 1 206 ? -21.378 10.102 -0.192 1.00 92.88 206 ASP A O 1
ATOM 1639 N N . PRO A 1 207 ? -23.321 11.246 -0.055 1.00 94.62 207 PRO A N 1
ATOM 1640 C CA . PRO A 1 207 ? -23.240 11.777 -1.411 1.00 94.62 207 PRO A CA 1
ATOM 1641 C C . PRO A 1 207 ? -22.041 12.712 -1.619 1.00 94.62 207 PRO A C 1
ATOM 1643 O O . PRO A 1 207 ? -21.548 12.820 -2.742 1.00 94.62 207 PRO A O 1
ATOM 1646 N N . VAL A 1 208 ? -21.553 13.381 -0.566 1.00 94.75 208 VAL A N 1
ATOM 1647 C CA . VAL A 1 208 ? -20.365 14.244 -0.647 1.00 94.75 208 VAL A CA 1
ATOM 1648 C C . VAL A 1 208 ? -19.125 13.382 -0.845 1.00 94.75 208 VAL A C 1
ATOM 1650 O O . VAL A 1 208 ? -18.366 13.613 -1.784 1.00 94.75 208 VAL A O 1
ATOM 1653 N N . LEU A 1 209 ? -18.966 12.337 -0.027 1.00 94.19 209 LEU A N 1
ATOM 1654 C CA . LEU A 1 209 ? -17.866 11.379 -0.167 1.00 94.19 209 LEU A CA 1
ATOM 1655 C C . LEU A 1 209 ? -17.886 10.690 -1.533 1.00 94.19 209 LEU A C 1
ATOM 1657 O O . LEU A 1 209 ? -16.842 10.549 -2.167 1.00 94.19 209 LEU A O 1
ATOM 1661 N N . GLU A 1 210 ? -19.059 10.257 -1.996 1.00 95.75 210 GLU A N 1
ATOM 1662 C CA . GLU A 1 210 ? -19.188 9.622 -3.305 1.00 95.75 210 GLU A CA 1
ATOM 1663 C C . GLU A 1 210 ? -18.750 10.568 -4.430 1.00 95.75 210 GLU A C 1
ATOM 1665 O O . GLU A 1 210 ? -17.994 10.165 -5.316 1.00 95.75 210 GLU A O 1
ATOM 1670 N N . HIS A 1 211 ? -19.182 11.831 -4.388 1.00 95.50 211 HIS A N 1
ATOM 1671 C CA . HIS A 1 211 ? -18.796 12.825 -5.385 1.00 95.50 211 HIS A CA 1
ATOM 1672 C C . HIS A 1 211 ? -17.288 13.126 -5.364 1.00 95.50 211 HIS A C 1
ATOM 1674 O O . HIS A 1 211 ? -16.658 13.195 -6.425 1.00 95.50 211 HIS A O 1
ATOM 1680 N N . GLU A 1 212 ? -16.697 13.264 -4.173 1.00 94.44 212 GLU A N 1
ATOM 1681 C CA . GLU A 1 212 ? -15.254 13.459 -3.989 1.00 94.44 212 GLU A CA 1
ATOM 1682 C C . GLU A 1 212 ? -14.447 12.280 -4.546 1.00 94.44 212 GLU A C 1
ATOM 1684 O O . GLU A 1 212 ? -13.503 12.480 -5.317 1.00 94.44 212 GLU A O 1
ATOM 1689 N N . LEU A 1 213 ? -14.838 11.048 -4.200 1.00 95.25 213 LEU A N 1
ATOM 1690 C CA . LEU A 1 213 ? -14.192 9.832 -4.689 1.00 95.25 213 LEU A CA 1
ATOM 1691 C C . LEU A 1 213 ? -14.310 9.712 -6.201 1.00 95.25 213 LEU A C 1
ATOM 1693 O O . LEU A 1 213 ? -13.303 9.470 -6.856 1.00 95.25 213 LEU A O 1
ATOM 1697 N N . ARG A 1 214 ? -15.503 9.924 -6.764 1.00 96.06 214 ARG A N 1
ATOM 1698 C CA . ARG A 1 214 ? -15.735 9.860 -8.211 1.00 96.06 214 ARG A CA 1
ATOM 1699 C C . ARG A 1 214 ? -14.831 10.832 -8.960 1.00 96.06 214 ARG A C 1
ATOM 1701 O O . ARG A 1 214 ? -14.068 10.414 -9.825 1.00 96.06 214 ARG A O 1
ATOM 1708 N N . THR A 1 215 ? -14.845 12.099 -8.554 1.00 95.06 215 THR A N 1
ATOM 1709 C CA . THR A 1 215 ? -14.026 13.149 -9.171 1.00 95.06 215 THR A CA 1
ATOM 1710 C C . THR A 1 215 ? -12.535 12.825 -9.082 1.00 95.06 215 THR A C 1
ATOM 1712 O O . THR A 1 215 ? -11.793 12.969 -10.055 1.00 95.06 215 THR A O 1
ATOM 1715 N N . SER A 1 216 ? -12.064 12.382 -7.915 1.00 93.50 216 SER A N 1
ATOM 1716 C CA . SER A 1 216 ? -10.643 12.098 -7.741 1.00 93.50 216 SER A CA 1
ATOM 1717 C C . SER A 1 216 ? -10.200 10.821 -8.452 1.00 93.50 216 SER A C 1
ATOM 1719 O O . SER A 1 216 ? -9.133 10.821 -9.055 1.00 93.50 216 SER A O 1
ATOM 1721 N N . ILE A 1 217 ? -11.014 9.764 -8.452 1.00 94.00 217 ILE A N 1
ATOM 1722 C CA . ILE A 1 217 ? -10.710 8.503 -9.141 1.00 94.00 217 ILE A CA 1
ATOM 1723 C C . ILE A 1 217 ? -10.706 8.694 -10.659 1.00 94.00 217 ILE A C 1
ATOM 1725 O O . ILE A 1 217 ? -9.838 8.151 -11.336 1.00 94.00 217 ILE A O 1
ATOM 1729 N N . GLU A 1 218 ? -11.614 9.497 -11.216 1.00 95.19 218 GLU A N 1
ATOM 1730 C CA . GLU A 1 218 ? -11.594 9.856 -12.641 1.00 95.19 218 GLU A CA 1
ATOM 1731 C C . GLU A 1 218 ? -10.299 10.593 -13.021 1.00 95.19 218 GLU A C 1
ATOM 1733 O O . GLU A 1 218 ? -9.638 10.259 -14.016 1.00 95.19 218 GLU A O 1
ATOM 1738 N N . ASN A 1 219 ? -9.888 11.555 -12.190 1.00 93.88 219 ASN A N 1
ATOM 1739 C CA . ASN A 1 219 ? -8.621 12.261 -12.359 1.00 93.88 219 ASN A CA 1
ATOM 1740 C C . ASN A 1 219 ? -7.423 11.312 -12.237 1.00 93.88 219 ASN A C 1
ATOM 1742 O O . ASN A 1 219 ? -6.514 11.358 -13.069 1.00 93.88 219 ASN A O 1
ATOM 1746 N N . GLU A 1 220 ? -7.419 10.436 -11.236 1.00 91.12 220 GLU A N 1
ATOM 1747 C CA . GLU A 1 220 ? -6.330 9.499 -10.985 1.00 91.12 220 GLU A CA 1
ATOM 1748 C C . GLU A 1 220 ? -6.212 8.467 -12.109 1.00 91.12 220 GLU A C 1
ATOM 1750 O O . GLU A 1 220 ? -5.130 8.314 -12.672 1.00 91.12 220 GLU A O 1
ATOM 1755 N N . ASN A 1 221 ? -7.322 7.861 -12.541 1.00 94.12 221 ASN A N 1
ATOM 1756 C CA . ASN A 1 221 ? -7.365 6.966 -13.698 1.00 94.12 221 ASN A CA 1
ATOM 1757 C C . ASN A 1 221 ? -6.792 7.633 -14.952 1.00 94.12 221 ASN A C 1
ATOM 1759 O O . ASN A 1 221 ? -6.023 7.002 -15.680 1.00 94.12 221 ASN A O 1
ATOM 1763 N N . THR A 1 222 ? -7.104 8.915 -15.175 1.00 94.69 222 THR A N 1
ATOM 1764 C CA . THR A 1 222 ? -6.551 9.698 -16.289 1.00 94.69 222 THR A CA 1
ATOM 1765 C C . THR A 1 222 ? -5.036 9.869 -16.170 1.00 94.69 222 THR A C 1
ATOM 1767 O O . THR A 1 222 ? -4.325 9.755 -17.170 1.00 94.69 222 THR A O 1
ATOM 1770 N N . GLN A 1 223 ? -4.507 10.143 -14.973 1.00 91.44 223 GLN A N 1
ATOM 1771 C CA . GLN A 1 223 ? -3.058 10.273 -14.781 1.00 91.44 223 GLN A CA 1
ATOM 1772 C C . GLN A 1 223 ? -2.341 8.923 -14.875 1.00 91.44 223 GLN A C 1
ATOM 1774 O O . GLN A 1 223 ? -1.309 8.839 -15.537 1.00 91.44 223 GLN A O 1
ATOM 1779 N N . ILE A 1 224 ? -2.895 7.867 -14.274 1.00 92.50 224 ILE A N 1
ATOM 1780 C CA . ILE A 1 224 ? -2.357 6.505 -14.351 1.00 92.50 224 ILE A CA 1
ATOM 1781 C C . ILE A 1 224 ? -2.308 6.044 -15.809 1.00 92.50 224 ILE A C 1
ATOM 1783 O O . ILE A 1 224 ? -1.288 5.508 -16.241 1.00 92.50 224 ILE A O 1
ATOM 1787 N N . GLN A 1 225 ? -3.355 6.310 -16.600 1.00 94.56 225 GLN A N 1
ATOM 1788 C CA . GLN A 1 225 ? -3.415 5.901 -18.005 1.00 94.56 225 GLN A CA 1
ATOM 1789 C C . GLN A 1 225 ? -2.270 6.488 -18.839 1.00 94.56 225 GLN A C 1
ATOM 1791 O O . GLN A 1 225 ? -1.748 5.811 -19.726 1.00 94.56 225 GLN A O 1
ATOM 1796 N N . LYS A 1 226 ? -1.830 7.719 -18.539 1.00 94.62 226 LYS A N 1
ATOM 1797 C CA . LYS A 1 226 ? -0.676 8.347 -19.210 1.00 94.62 226 LYS A CA 1
ATOM 1798 C C . LYS A 1 226 ? 0.638 7.609 -18.944 1.00 94.62 226 LYS A C 1
ATOM 1800 O O . LYS A 1 226 ? 1.561 7.733 -19.739 1.00 94.62 226 LYS A O 1
ATOM 1805 N N . SER A 1 227 ? 0.728 6.862 -17.846 1.00 92.69 227 SER A N 1
ATOM 1806 C CA . SER A 1 227 ? 1.896 6.055 -17.485 1.00 92.69 227 SER A CA 1
ATOM 1807 C C . SER A 1 227 ? 1.756 4.601 -17.948 1.00 92.69 227 SER A C 1
ATOM 1809 O O . SER A 1 227 ? 2.646 4.074 -18.612 1.00 92.69 227 SER A O 1
ATOM 1811 N N . ILE A 1 228 ? 0.624 3.960 -17.647 1.00 94.81 228 ILE A N 1
ATOM 1812 C CA . ILE A 1 228 ? 0.388 2.538 -17.926 1.00 94.81 228 ILE A CA 1
ATOM 1813 C C . ILE A 1 228 ? 0.166 2.271 -19.418 1.00 94.81 228 ILE A C 1
ATOM 1815 O O . ILE A 1 228 ? 0.703 1.298 -19.945 1.00 94.81 228 ILE A O 1
ATOM 1819 N N . GLY A 1 229 ? -0.589 3.124 -20.116 1.00 94.31 229 GLY A N 1
ATOM 1820 C CA . GLY A 1 229 ? -0.921 2.930 -21.530 1.00 94.31 229 GLY A CA 1
ATOM 1821 C C . GLY A 1 229 ? 0.321 2.779 -22.419 1.00 94.31 229 GLY A C 1
ATOM 1822 O O . GLY A 1 229 ? 0.470 1.735 -23.063 1.00 94.31 229 GLY A O 1
ATOM 1823 N N . PRO A 1 230 ? 1.250 3.758 -22.415 1.00 94.88 230 PRO A N 1
ATOM 1824 C CA . PRO A 1 230 ? 2.497 3.660 -23.172 1.00 94.88 230 PRO A CA 1
ATOM 1825 C C . PRO A 1 230 ? 3.365 2.468 -22.753 1.00 94.88 230 PRO A C 1
ATOM 1827 O O . PRO A 1 230 ? 3.935 1.800 -23.612 1.00 94.88 230 PRO A O 1
ATOM 1830 N N . PHE A 1 231 ? 3.428 2.159 -21.452 1.00 95.69 231 PHE A N 1
ATOM 1831 C CA . PHE A 1 231 ? 4.187 1.014 -20.947 1.00 95.69 231 PHE A CA 1
ATOM 1832 C C . PHE A 1 231 ? 3.666 -0.314 -21.512 1.00 95.69 231 PHE A C 1
ATOM 1834 O O . PHE A 1 231 ? 4.446 -1.110 -22.030 1.00 95.69 231 PHE A O 1
ATOM 1841 N N . ILE A 1 232 ? 2.349 -0.547 -21.469 1.00 94.62 232 ILE A N 1
ATOM 1842 C CA . ILE A 1 232 ? 1.721 -1.763 -22.007 1.00 94.62 232 ILE A CA 1
ATOM 1843 C C . ILE A 1 232 ? 1.899 -1.862 -23.521 1.00 94.62 232 ILE A C 1
ATOM 1845 O O . ILE A 1 232 ? 2.197 -2.941 -24.040 1.00 94.62 232 ILE A O 1
ATOM 1849 N N . GLN A 1 233 ? 1.726 -0.745 -24.234 1.00 94.19 233 GLN A N 1
ATOM 1850 C CA . GLN A 1 233 ? 1.933 -0.699 -25.677 1.00 94.19 233 GLN A CA 1
ATOM 1851 C C . GLN A 1 233 ? 3.373 -1.082 -26.033 1.00 94.19 233 GLN A C 1
ATOM 1853 O O . GLN A 1 233 ? 3.578 -1.925 -26.905 1.00 94.19 233 GLN A O 1
ATOM 1858 N N . ALA A 1 234 ? 4.354 -0.515 -25.326 1.00 94.75 234 ALA A N 1
ATOM 1859 C CA . ALA A 1 234 ? 5.757 -0.846 -25.515 1.00 94.75 234 ALA A CA 1
ATOM 1860 C C . ALA A 1 234 ? 6.037 -2.311 -25.142 1.00 94.75 234 ALA A C 1
ATOM 1862 O O . ALA A 1 234 ? 6.608 -3.039 -25.938 1.00 94.75 234 ALA A O 1
ATOM 1863 N N . PHE A 1 235 ? 5.549 -2.808 -24.003 1.00 93.94 235 PHE A N 1
ATOM 1864 C CA . PHE A 1 235 ? 5.772 -4.195 -23.573 1.00 93.94 235 PHE A CA 1
ATOM 1865 C C . PHE A 1 235 ? 5.338 -5.240 -24.620 1.00 93.94 235 PHE A C 1
ATOM 1867 O O . PHE A 1 235 ? 5.974 -6.292 -24.769 1.00 93.94 235 PHE A O 1
ATOM 1874 N N . ARG A 1 236 ? 4.230 -4.963 -25.321 1.00 92.50 236 ARG A N 1
ATOM 1875 C CA . ARG A 1 236 ? 3.654 -5.822 -26.369 1.00 92.50 236 ARG A CA 1
ATOM 1876 C C . ARG A 1 236 ? 4.306 -5.617 -27.744 1.00 92.50 236 ARG A C 1
ATOM 1878 O O . ARG A 1 236 ? 4.027 -6.391 -28.657 1.00 92.50 236 ARG A O 1
ATOM 1885 N N . GLY A 1 237 ? 5.144 -4.596 -27.910 1.00 92.75 237 GLY A N 1
ATOM 1886 C CA . GLY A 1 237 ? 5.830 -4.298 -29.163 1.00 92.75 237 GLY A CA 1
ATOM 1887 C C . GLY A 1 237 ? 6.927 -5.314 -29.492 1.00 92.75 237 GLY A C 1
ATOM 1888 O O . GLY A 1 237 ? 7.609 -5.835 -28.614 1.00 92.75 237 GLY A O 1
ATOM 1889 N N . ILE A 1 238 ? 7.117 -5.591 -30.785 1.00 87.88 238 ILE A N 1
ATOM 1890 C CA . ILE A 1 238 ? 8.115 -6.567 -31.263 1.00 87.88 238 ILE A CA 1
ATOM 1891 C C . ILE A 1 238 ? 9.555 -6.031 -31.260 1.00 87.88 238 ILE A C 1
ATOM 1893 O O . ILE A 1 238 ? 10.491 -6.819 -31.239 1.00 87.88 238 ILE A O 1
ATOM 1897 N N . ASN A 1 239 ? 9.732 -4.706 -31.257 1.00 89.75 239 ASN A N 1
ATOM 1898 C CA . ASN A 1 239 ? 11.040 -4.044 -31.350 1.00 89.75 239 ASN A CA 1
ATOM 1899 C C . ASN A 1 239 ? 11.470 -3.378 -30.033 1.00 89.75 239 ASN A C 1
ATOM 1901 O O . ASN A 1 239 ? 12.324 -2.499 -30.043 1.00 89.75 239 ASN A O 1
ATOM 1905 N N . THR A 1 240 ? 10.875 -3.756 -28.901 1.00 95.25 240 THR A N 1
ATOM 1906 C CA . THR A 1 240 ? 11.164 -3.124 -27.604 1.00 95.25 240 THR A CA 1
ATOM 1907 C C . THR A 1 240 ? 12.198 -3.897 -26.803 1.00 95.25 240 THR A C 1
ATOM 1909 O O . THR A 1 240 ? 12.158 -5.128 -26.756 1.00 95.25 240 THR A O 1
ATOM 1912 N N . GLY A 1 241 ? 13.077 -3.181 -26.106 1.00 96.31 241 GLY A N 1
ATOM 1913 C CA . GLY A 1 241 ? 14.007 -3.768 -25.152 1.00 96.31 241 GLY A CA 1
ATOM 1914 C C . GLY A 1 241 ? 13.293 -4.087 -23.844 1.00 96.31 241 GLY A C 1
ATOM 1915 O O . GLY A 1 241 ? 12.556 -3.256 -23.315 1.00 96.31 241 GLY A O 1
ATOM 1916 N N . LYS A 1 242 ? 13.511 -5.289 -23.311 1.00 97.00 242 LYS A N 1
ATOM 1917 C CA . LYS A 1 242 ? 13.006 -5.711 -21.998 1.00 97.00 242 LYS A CA 1
ATOM 1918 C C . LYS A 1 242 ? 14.199 -5.930 -21.088 1.00 97.00 242 LYS A C 1
ATOM 1920 O O . LYS A 1 242 ? 14.915 -6.909 -21.265 1.00 97.00 242 LYS A O 1
ATOM 1925 N N . LEU A 1 243 ? 14.430 -5.016 -20.155 1.00 97.81 243 LEU A N 1
ATOM 1926 C CA . LEU A 1 243 ? 15.548 -5.077 -19.221 1.00 97.81 243 LEU A CA 1
ATOM 1927 C C . LEU A 1 243 ? 15.043 -5.530 -17.852 1.00 97.81 243 LEU A C 1
ATOM 1929 O O . LEU A 1 243 ? 14.296 -4.813 -17.190 1.00 97.81 243 LEU A O 1
ATOM 1933 N N . PHE A 1 244 ? 15.455 -6.718 -17.429 1.00 97.81 244 PHE A N 1
ATOM 1934 C CA . PHE A 1 244 ? 15.186 -7.244 -16.101 1.00 97.81 244 PHE A CA 1
ATOM 1935 C C . PHE A 1 244 ? 16.289 -6.844 -15.123 1.00 97.81 244 PHE A C 1
ATOM 1937 O O . PHE A 1 244 ? 17.472 -7.083 -15.379 1.00 97.81 244 PHE A O 1
ATOM 1944 N N . VAL A 1 245 ? 15.885 -6.280 -13.986 1.00 97.00 245 VAL A N 1
ATOM 1945 C CA . VAL A 1 245 ? 16.774 -5.891 -12.887 1.00 97.00 245 VAL A CA 1
ATOM 1946 C C . VAL A 1 245 ? 16.351 -6.658 -11.629 1.00 97.00 245 VAL A C 1
ATOM 1948 O O . VAL A 1 245 ? 15.244 -6.427 -11.132 1.00 97.00 245 VAL A O 1
ATOM 1951 N N . PRO A 1 246 ? 17.185 -7.573 -11.102 1.00 95.06 246 PRO A N 1
ATOM 1952 C CA . PRO A 1 246 ? 16.823 -8.369 -9.939 1.00 95.06 246 PRO A CA 1
ATOM 1953 C C . PRO A 1 246 ? 16.833 -7.549 -8.647 1.00 95.06 246 PRO A C 1
ATOM 1955 O O . PRO A 1 246 ? 17.669 -6.661 -8.469 1.00 95.06 246 PRO A O 1
ATOM 1958 N N . PHE A 1 247 ? 15.964 -7.911 -7.695 1.00 91.81 247 PHE A N 1
ATOM 1959 C CA . PHE A 1 247 ? 15.913 -7.249 -6.380 1.00 91.81 247 PHE A CA 1
ATOM 1960 C C . PHE A 1 247 ? 17.232 -7.341 -5.613 1.00 91.81 247 PHE A C 1
ATOM 1962 O O . PHE A 1 247 ? 17.560 -6.440 -4.849 1.00 91.81 247 PHE A O 1
ATOM 1969 N N . SER A 1 248 ? 18.022 -8.392 -5.853 1.00 90.44 248 SER A N 1
ATOM 1970 C CA . SER A 1 248 ? 19.347 -8.580 -5.251 1.00 90.44 248 SER A CA 1
ATOM 1971 C C . SER A 1 248 ? 20.347 -7.469 -5.599 1.00 90.44 248 SER A C 1
ATOM 1973 O O . SER A 1 248 ? 21.394 -7.373 -4.963 1.00 90.44 248 SER A O 1
ATOM 1975 N N . LYS A 1 249 ? 20.037 -6.628 -6.595 1.00 93.94 249 LYS A N 1
ATOM 1976 C CA . LYS A 1 249 ? 20.857 -5.481 -7.009 1.00 93.94 249 LYS A CA 1
ATOM 1977 C C . LYS A 1 249 ? 20.364 -4.164 -6.444 1.00 93.94 249 LYS A C 1
ATOM 1979 O O . LYS A 1 249 ? 21.061 -3.167 -6.592 1.00 93.94 249 LYS A O 1
ATOM 1984 N N . PHE A 1 250 ? 19.182 -4.129 -5.841 1.00 92.06 250 PHE A N 1
ATOM 1985 C CA . PHE A 1 250 ? 18.637 -2.893 -5.303 1.00 92.06 250 PHE A CA 1
ATOM 1986 C C . PHE A 1 250 ? 19.438 -2.468 -4.077 1.00 92.06 250 PHE A C 1
ATOM 1988 O O . PHE A 1 250 ? 19.894 -3.290 -3.282 1.00 92.06 250 PHE A O 1
ATOM 1995 N N . SER A 1 251 ? 19.596 -1.164 -3.922 1.00 83.06 251 SER A N 1
ATOM 1996 C CA . SER A 1 251 ? 20.227 -0.546 -2.766 1.00 83.06 251 SER A CA 1
ATOM 1997 C C . SER A 1 251 ? 19.303 0.515 -2.194 1.00 83.06 251 SER A C 1
ATOM 1999 O O . SER A 1 251 ? 18.762 1.329 -2.940 1.00 83.06 251 SER A O 1
ATOM 2001 N N . GLY A 1 252 ? 19.168 0.534 -0.870 1.00 74.94 252 GLY A N 1
ATOM 2002 C CA . GLY A 1 252 ? 18.277 1.466 -0.187 1.00 74.94 252 GLY A CA 1
ATOM 2003 C C . GLY A 1 252 ? 16.800 1.112 -0.365 1.00 74.94 252 GLY A C 1
ATOM 2004 O O . GLY A 1 252 ? 16.440 -0.043 -0.596 1.00 74.94 252 GLY A O 1
ATOM 2005 N N . SER A 1 253 ? 15.945 2.120 -0.210 1.00 73.25 253 SER A N 1
ATOM 2006 C CA . SER A 1 253 ? 14.492 1.968 -0.286 1.00 73.25 253 SER A CA 1
ATOM 2007 C C . SER A 1 253 ? 13.984 2.123 -1.718 1.00 73.25 253 SER A C 1
ATOM 2009 O O . SER A 1 253 ? 14.514 2.907 -2.504 1.00 73.25 253 SER A O 1
ATOM 2011 N N . THR A 1 254 ? 12.909 1.405 -2.038 1.00 81.06 254 THR A N 1
ATOM 2012 C CA . THR A 1 254 ? 12.132 1.628 -3.264 1.00 81.06 254 THR A CA 1
ATOM 2013 C C . THR A 1 254 ? 10.962 2.552 -2.963 1.00 81.06 254 THR A C 1
ATOM 2015 O O . THR A 1 254 ? 10.383 2.497 -1.878 1.00 81.06 254 THR A O 1
ATOM 2018 N N . ILE A 1 255 ? 10.611 3.409 -3.919 1.00 82.06 255 ILE A N 1
ATOM 2019 C CA . ILE A 1 255 ? 9.475 4.328 -3.800 1.00 82.06 255 ILE A CA 1
ATOM 2020 C C . ILE A 1 255 ? 8.597 4.141 -5.028 1.00 82.06 255 ILE A C 1
ATOM 2022 O O . ILE A 1 255 ? 9.104 4.103 -6.142 1.00 82.06 255 ILE A O 1
ATOM 2026 N N . TYR A 1 256 ? 7.286 4.042 -4.846 1.00 85.12 256 TYR A N 1
ATOM 2027 C CA . TYR A 1 256 ? 6.313 4.042 -5.935 1.00 85.12 256 TYR A CA 1
ATOM 2028 C C . TYR A 1 256 ? 5.027 4.726 -5.470 1.00 85.12 256 TYR A C 1
ATOM 2030 O O . TYR A 1 256 ? 4.742 4.786 -4.275 1.00 85.12 256 TYR A O 1
ATOM 2038 N N . HIS A 1 257 ? 4.252 5.261 -6.414 1.00 81.25 257 HIS A N 1
ATOM 2039 C CA . HIS A 1 257 ? 2.988 5.935 -6.090 1.00 81.25 257 HIS A CA 1
ATOM 2040 C C . HIS A 1 257 ? 1.765 5.036 -6.241 1.00 81.25 257 HIS A C 1
ATOM 2042 O O . HIS A 1 257 ? 0.738 5.313 -5.636 1.00 81.25 257 HIS A O 1
ATOM 2048 N N . GLY A 1 258 ? 1.859 3.982 -7.046 1.00 84.94 258 GLY A N 1
ATOM 2049 C CA . GLY A 1 258 ? 0.768 3.036 -7.223 1.00 84.94 258 GLY A CA 1
ATOM 2050 C C . GLY A 1 258 ? 1.279 1.706 -7.742 1.00 84.94 258 GLY A C 1
ATOM 2051 O O . GLY A 1 258 ? 2.279 1.670 -8.461 1.00 84.94 258 GLY A O 1
ATOM 2052 N N . ASN A 1 259 ? 0.592 0.641 -7.348 1.00 89.69 259 ASN A N 1
ATOM 2053 C CA . ASN A 1 259 ? 0.832 -0.729 -7.769 1.00 89.69 259 ASN A CA 1
ATOM 2054 C C . ASN A 1 259 ? -0.487 -1.281 -8.311 1.00 89.69 259 ASN A C 1
ATOM 2056 O O . ASN A 1 2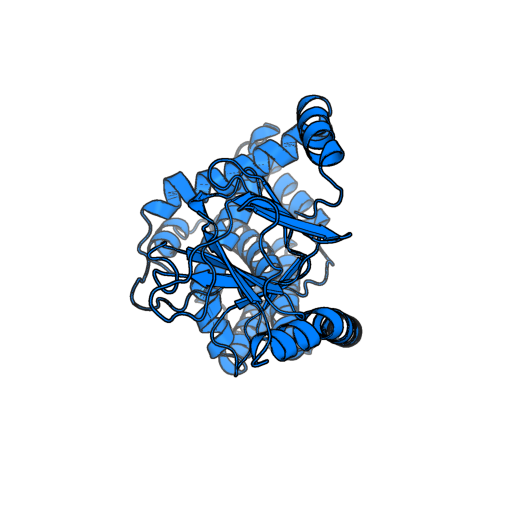59 ? -1.478 -1.285 -7.581 1.00 89.69 259 ASN A O 1
ATOM 2060 N N . TYR A 1 260 ? -0.514 -1.702 -9.573 1.00 91.19 260 TYR A N 1
ATOM 2061 C CA . TYR A 1 260 ? -1.757 -1.988 -10.287 1.00 91.19 260 TYR A CA 1
ATOM 2062 C C . TYR A 1 260 ? -1.769 -3.365 -10.931 1.00 91.19 260 TYR A C 1
ATOM 2064 O O . TYR A 1 260 ? -0.809 -3.755 -11.594 1.00 91.19 260 TYR A O 1
ATOM 2072 N N . ALA A 1 261 ? -2.887 -4.070 -10.785 1.00 89.94 261 ALA A N 1
ATOM 2073 C CA . ALA A 1 261 ? -3.160 -5.314 -11.492 1.00 89.94 261 ALA A CA 1
ATOM 2074 C C . ALA A 1 261 ? -4.119 -5.031 -12.650 1.00 89.94 261 ALA A C 1
ATOM 2076 O O . ALA A 1 261 ? -5.150 -4.383 -12.465 1.00 89.94 261 ALA A O 1
ATOM 2077 N N . LEU A 1 262 ? -3.784 -5.515 -13.845 1.00 91.25 262 LEU A N 1
ATOM 2078 C CA . LEU A 1 262 ? -4.623 -5.381 -15.035 1.00 91.25 262 LEU A CA 1
ATOM 2079 C C . LEU A 1 262 ? -5.113 -6.766 -15.451 1.00 91.25 262 LEU A C 1
ATOM 2081 O O . LEU A 1 262 ? -4.333 -7.713 -15.460 1.00 91.25 262 LEU A O 1
ATOM 2085 N N . ALA A 1 263 ? -6.381 -6.874 -15.853 1.00 87.56 263 ALA A N 1
ATOM 2086 C CA . ALA A 1 263 ? -6.987 -8.156 -16.231 1.00 87.56 263 ALA A CA 1
ATOM 2087 C C . ALA A 1 263 ? -6.217 -8.886 -17.352 1.00 87.56 263 ALA A C 1
ATOM 2089 O O . ALA A 1 263 ? -6.029 -10.097 -17.285 1.00 87.56 263 ALA A O 1
ATOM 2090 N N . ASP A 1 264 ? -5.707 -8.135 -18.335 1.00 87.81 264 ASP A N 1
ATOM 2091 C CA . ASP A 1 264 ? -5.017 -8.672 -19.517 1.00 87.81 264 ASP A CA 1
ATOM 2092 C C . ASP A 1 264 ? -3.487 -8.493 -19.455 1.00 87.81 264 ASP A C 1
ATOM 2094 O O . ASP A 1 264 ? -2.813 -8.346 -20.488 1.00 87.81 264 ASP A O 1
ATOM 2098 N N . PHE A 1 265 ? -2.923 -8.431 -18.245 1.00 89.88 265 PHE A N 1
ATOM 2099 C CA . PHE A 1 265 ? -1.485 -8.300 -18.038 1.00 89.88 265 PHE A CA 1
ATOM 2100 C C . PHE A 1 265 ? -1.013 -9.185 -16.885 1.00 89.88 265 PHE A C 1
ATOM 2102 O O . PHE A 1 265 ? -1.543 -9.131 -15.783 1.00 89.88 265 PHE A O 1
ATOM 2109 N N . SER A 1 266 ? 0.002 -10.011 -17.141 1.00 87.56 266 SER A N 1
ATOM 2110 C CA . SER A 1 266 ? 0.452 -11.038 -16.192 1.00 87.56 266 SER A CA 1
ATOM 2111 C C . SER A 1 266 ? 1.261 -10.500 -15.012 1.00 87.56 266 SER A C 1
ATOM 2113 O O . SER A 1 266 ? 1.507 -11.242 -14.067 1.00 87.56 266 SER A O 1
ATOM 2115 N N . HIS A 1 267 ? 1.726 -9.254 -15.091 1.00 91.19 267 HIS A N 1
ATOM 2116 C CA . HIS A 1 267 ? 2.591 -8.634 -14.090 1.00 91.19 267 HIS A CA 1
ATOM 2117 C C . HIS A 1 267 ? 1.869 -7.468 -13.422 1.00 91.19 267 HIS A C 1
ATOM 2119 O O . HIS A 1 267 ? 1.033 -6.812 -14.040 1.00 91.19 267 HIS A O 1
ATOM 2125 N N . GLU A 1 268 ? 2.215 -7.166 -12.177 1.00 92.38 268 GLU A N 1
ATOM 2126 C CA . GLU A 1 268 ? 1.754 -5.929 -11.543 1.00 92.38 268 GLU A CA 1
ATOM 2127 C C . GLU A 1 268 ? 2.551 -4.747 -12.106 1.00 92.38 268 GLU A C 1
ATOM 2129 O O . GLU A 1 268 ? 3.740 -4.876 -12.402 1.00 92.38 268 GLU A O 1
ATOM 2134 N N . ILE A 1 269 ? 1.919 -3.587 -12.269 1.00 95.00 269 ILE A N 1
ATOM 2135 C CA . ILE A 1 269 ? 2.571 -2.378 -12.780 1.00 95.00 269 ILE A CA 1
ATOM 2136 C C . ILE A 1 269 ? 2.749 -1.383 -11.649 1.00 95.00 269 ILE A C 1
ATOM 2138 O O . ILE A 1 269 ? 1.777 -0.935 -11.042 1.00 95.00 269 ILE A O 1
ATOM 2142 N N . GLN A 1 270 ? 3.993 -0.978 -11.423 1.00 94.00 270 GLN A N 1
ATOM 2143 C CA . GLN A 1 270 ? 4.334 0.077 -10.482 1.00 94.00 270 GLN A CA 1
ATOM 2144 C C . GLN A 1 270 ? 4.579 1.377 -11.242 1.00 94.00 270 GLN A C 1
ATOM 2146 O O . GLN A 1 270 ? 5.410 1.432 -12.151 1.00 94.00 270 GLN A O 1
ATOM 2151 N N . VAL A 1 271 ? 3.852 2.433 -10.874 1.00 93.62 271 VAL A N 1
ATOM 2152 C CA . VAL A 1 271 ? 3.984 3.765 -11.486 1.00 93.62 271 VAL A CA 1
ATOM 2153 C C . VAL A 1 271 ? 4.762 4.710 -10.582 1.00 93.62 271 VAL A C 1
ATOM 2155 O O . VAL A 1 271 ? 4.682 4.634 -9.350 1.00 93.62 271 VAL A O 1
ATOM 2158 N N . LYS A 1 272 ? 5.482 5.646 -11.213 1.00 91.88 272 LYS A N 1
ATOM 2159 C CA . LYS A 1 272 ? 6.394 6.581 -10.538 1.00 91.88 272 LYS A CA 1
ATOM 2160 C C . LYS A 1 272 ? 7.380 5.854 -9.611 1.00 91.88 272 LYS A C 1
ATOM 2162 O O . LYS A 1 272 ? 7.710 6.333 -8.530 1.00 91.88 272 LYS A O 1
ATOM 2167 N N . PHE A 1 273 ? 7.818 4.682 -10.049 1.00 93.50 273 PHE A N 1
ATOM 2168 C CA . PHE A 1 273 ? 8.782 3.846 -9.371 1.00 93.50 273 PHE A CA 1
ATOM 2169 C C . PHE A 1 273 ? 10.167 4.496 -9.411 1.00 93.50 273 PHE A C 1
ATOM 2171 O O . PHE A 1 273 ? 10.628 4.933 -10.470 1.00 93.50 273 PHE A O 1
ATOM 2178 N N . SER A 1 274 ? 10.818 4.556 -8.255 1.00 94.12 274 SER A N 1
ATOM 2179 C CA . SER A 1 274 ? 12.170 5.072 -8.098 1.00 94.12 274 SER A CA 1
ATOM 2180 C C . SER A 1 274 ? 13.027 4.094 -7.304 1.00 94.12 274 SER A C 1
ATOM 2182 O O . SER A 1 274 ? 12.605 3.600 -6.253 1.00 94.12 274 SER A O 1
ATOM 2184 N N . VAL A 1 275 ? 14.225 3.812 -7.815 1.00 93.88 275 VAL A N 1
ATOM 2185 C CA . VAL A 1 275 ? 15.198 2.915 -7.186 1.00 93.88 275 VAL A CA 1
ATOM 2186 C C . VAL A 1 275 ? 16.615 3.246 -7.633 1.00 93.88 275 VAL A C 1
ATOM 2188 O O . VAL A 1 275 ? 16.844 3.631 -8.781 1.00 93.88 275 VAL A O 1
ATOM 2191 N N . GLN A 1 276 ? 17.566 2.987 -6.742 1.00 94.50 276 GLN A N 1
ATOM 2192 C CA . GLN A 1 276 ? 18.967 2.827 -7.097 1.00 94.50 276 GLN A CA 1
ATOM 2193 C C . GLN A 1 276 ? 19.334 1.341 -7.059 1.00 94.50 276 GLN A C 1
ATOM 2195 O O . GLN A 1 276 ? 18.996 0.629 -6.111 1.00 94.50 276 GLN A O 1
ATOM 2200 N N . ALA A 1 277 ? 20.037 0.870 -8.083 1.00 94.38 277 ALA A N 1
ATOM 2201 C CA . ALA A 1 277 ? 20.560 -0.484 -8.142 1.00 94.38 277 ALA A CA 1
ATOM 2202 C C . ALA A 1 277 ? 22.040 -0.494 -8.541 1.00 94.38 277 ALA A C 1
ATOM 2204 O O . ALA A 1 277 ? 22.511 0.350 -9.304 1.00 94.38 277 ALA A O 1
ATOM 2205 N N . HIS A 1 278 ? 22.760 -1.484 -8.026 1.00 94.94 278 HIS A N 1
ATOM 2206 C CA . HIS A 1 278 ? 24.190 -1.688 -8.217 1.00 94.94 278 HIS A CA 1
ATOM 2207 C C . HIS A 1 278 ? 24.428 -3.062 -8.861 1.00 94.94 278 HIS A C 1
ATOM 2209 O O . HIS A 1 278 ? 24.777 -4.025 -8.169 1.00 94.94 278 HIS A O 1
ATOM 2215 N N . PRO A 1 279 ? 24.194 -3.198 -10.180 1.00 92.56 279 PRO A N 1
ATOM 2216 C CA . PRO A 1 279 ? 24.660 -4.364 -10.919 1.00 92.56 279 PRO A CA 1
ATOM 2217 C C . PRO A 1 279 ? 26.187 -4.478 -10.847 1.00 92.56 279 PRO A C 1
ATOM 2219 O O . PRO A 1 279 ? 26.899 -3.536 -10.488 1.00 92.56 279 PRO A O 1
ATOM 2222 N N . THR A 1 280 ? 26.715 -5.649 -11.187 1.00 91.62 280 THR A N 1
ATOM 2223 C CA . THR A 1 280 ? 28.150 -5.911 -11.051 1.00 91.62 280 THR A CA 1
ATOM 2224 C C . THR A 1 280 ? 28.934 -4.947 -11.947 1.00 91.62 280 THR A C 1
ATOM 2226 O O . THR A 1 280 ? 28.765 -4.953 -13.162 1.00 91.62 280 THR A O 1
ATOM 2229 N N . ASN A 1 281 ? 29.812 -4.120 -11.366 1.00 93.31 281 ASN A N 1
ATOM 2230 C CA . ASN A 1 281 ? 30.578 -3.083 -12.077 1.00 93.31 281 ASN A CA 1
ATOM 2231 C C . ASN A 1 281 ? 29.712 -2.046 -12.825 1.00 93.31 281 ASN A C 1
ATOM 2233 O O . ASN A 1 281 ? 30.092 -1.569 -13.906 1.00 93.31 281 ASN A O 1
ATOM 2237 N N . GLY A 1 282 ? 28.556 -1.695 -12.261 1.00 95.25 282 GLY A N 1
ATOM 2238 C CA . GLY A 1 282 ? 27.682 -0.680 -12.829 1.00 95.25 282 GLY A CA 1
ATOM 2239 C C . GLY A 1 282 ? 26.715 -0.053 -11.838 1.00 95.25 282 GLY A C 1
ATOM 2240 O O . GLY A 1 282 ? 26.648 -0.420 -10.665 1.00 95.25 282 GLY A O 1
ATOM 2241 N N . THR A 1 283 ? 25.952 0.901 -12.350 1.00 96.38 283 THR A N 1
ATOM 2242 C CA . THR A 1 283 ? 24.902 1.612 -11.628 1.00 96.38 283 THR A CA 1
ATOM 2243 C C . THR A 1 283 ? 23.653 1.710 -12.491 1.00 96.38 283 THR A C 1
ATOM 2245 O O . THR A 1 283 ? 23.708 1.768 -13.722 1.00 96.38 283 THR A O 1
ATOM 2248 N N . LEU A 1 284 ? 22.509 1.716 -11.820 1.00 97.06 284 LEU A N 1
ATOM 2249 C CA . LEU A 1 284 ? 21.217 2.034 -12.398 1.00 97.06 284 LEU A CA 1
ATOM 2250 C C . LEU A 1 284 ? 20.477 2.951 -11.435 1.00 97.06 284 LEU A C 1
ATOM 2252 O O . LEU A 1 284 ? 20.373 2.663 -10.243 1.00 97.06 284 LEU A O 1
ATOM 2256 N N . ASN A 1 285 ? 19.932 4.034 -11.968 1.00 96.69 285 ASN A N 1
ATOM 2257 C CA . ASN A 1 285 ? 19.030 4.924 -11.265 1.00 96.69 285 ASN A CA 1
ATOM 2258 C C . ASN A 1 285 ? 17.752 5.064 -12.091 1.00 96.69 285 ASN A C 1
ATOM 2260 O O . ASN A 1 285 ? 17.780 5.583 -13.208 1.00 96.69 285 ASN A O 1
ATOM 2264 N N . ALA A 1 286 ? 16.641 4.574 -11.550 1.00 95.81 286 ALA A N 1
ATOM 2265 C CA . ALA A 1 286 ? 15.318 4.828 -12.093 1.00 95.81 286 ALA A CA 1
ATOM 2266 C C . ALA A 1 286 ? 14.630 5.867 -11.209 1.00 95.81 286 ALA A C 1
ATOM 2268 O O . ALA A 1 286 ? 14.588 5.721 -9.988 1.00 95.81 286 ALA A O 1
ATOM 2269 N N . LYS A 1 287 ? 14.059 6.896 -11.828 1.00 94.94 287 LYS A N 1
ATOM 2270 C CA . LYS A 1 287 ? 13.343 7.986 -11.170 1.00 94.94 287 LYS A CA 1
ATOM 2271 C C . LYS A 1 287 ? 11.977 8.158 -11.808 1.00 94.94 287 LYS A C 1
ATOM 2273 O O . LYS A 1 287 ? 11.866 8.416 -13.005 1.00 94.94 287 LYS A O 1
ATOM 2278 N N . SER A 1 288 ? 10.928 8.035 -11.002 1.00 93.44 288 SER A N 1
ATOM 2279 C CA . SER A 1 288 ? 9.536 8.194 -11.435 1.00 93.44 288 SER A CA 1
ATOM 2280 C C . SER A 1 288 ? 9.184 7.396 -12.705 1.00 93.44 288 SER A C 1
ATOM 2282 O O . SER A 1 288 ? 8.406 7.856 -13.541 1.00 93.44 288 SER A O 1
ATOM 2284 N N . THR A 1 289 ? 9.754 6.199 -12.849 1.00 94.81 289 THR A N 1
ATOM 2285 C CA . THR A 1 289 ? 9.588 5.311 -14.010 1.00 94.81 289 THR A CA 1
ATOM 2286 C C . THR A 1 289 ? 8.352 4.420 -13.849 1.00 94.81 289 THR A C 1
ATOM 2288 O O . THR A 1 289 ? 7.869 4.207 -12.741 1.00 94.81 289 THR A O 1
ATOM 2291 N N . THR A 1 290 ? 7.800 3.900 -14.946 1.00 96.94 290 THR A N 1
ATOM 2292 C CA . THR A 1 290 ? 6.791 2.827 -14.885 1.00 96.94 290 THR A CA 1
ATOM 2293 C C . THR A 1 290 ? 7.471 1.492 -15.143 1.00 96.94 290 THR A C 1
ATOM 2295 O O . THR A 1 290 ? 8.177 1.355 -16.141 1.00 96.94 290 THR A O 1
ATOM 2298 N N . VAL A 1 291 ? 7.285 0.530 -14.243 1.00 97.00 291 VAL A N 1
ATOM 2299 C CA . VAL A 1 291 ? 7.937 -0.785 -14.301 1.00 97.00 291 VAL A CA 1
ATOM 2300 C C . VAL A 1 291 ? 6.916 -1.894 -14.088 1.00 97.00 291 VAL A C 1
ATOM 2302 O O . VAL A 1 291 ? 5.896 -1.681 -13.434 1.00 97.00 291 VAL A O 1
ATOM 2305 N N . ALA A 1 292 ? 7.199 -3.086 -14.608 1.00 96.50 292 ALA A N 1
ATOM 2306 C CA . ALA A 1 292 ? 6.448 -4.283 -14.240 1.00 96.50 292 ALA A CA 1
ATOM 2307 C C . ALA A 1 292 ? 7.176 -5.012 -13.107 1.00 96.50 292 ALA A C 1
ATOM 2309 O O . ALA A 1 292 ? 8.367 -5.301 -13.218 1.00 96.50 292 ALA A O 1
ATOM 2310 N N . PHE A 1 293 ? 6.466 -5.301 -12.024 1.00 93.19 293 PHE A N 1
ATOM 2311 C CA . PHE A 1 293 ? 6.957 -6.107 -10.918 1.00 93.19 293 PHE A CA 1
ATOM 2312 C C . PHE A 1 293 ? 6.876 -7.584 -11.292 1.00 93.19 293 PHE A C 1
ATOM 2314 O O . PHE A 1 293 ? 5.827 -8.076 -11.709 1.00 93.19 293 PHE A O 1
ATOM 2321 N N . VAL A 1 294 ? 7.987 -8.292 -11.122 1.00 91.38 294 VAL A N 1
ATOM 2322 C CA . VAL A 1 294 ? 8.086 -9.720 -11.407 1.00 91.38 294 VAL A CA 1
ATOM 2323 C C . VAL A 1 294 ? 8.362 -10.461 -10.111 1.00 91.38 294 VAL A C 1
ATOM 2325 O O . VAL A 1 294 ? 9.380 -10.232 -9.454 1.00 91.38 294 VAL A O 1
ATOM 2328 N N . SER A 1 295 ? 7.480 -11.399 -9.782 1.00 84.62 295 SER A N 1
ATOM 2329 C CA . SER A 1 295 ? 7.676 -12.357 -8.701 1.00 84.62 295 SER A CA 1
ATOM 2330 C C . SER A 1 295 ? 8.116 -13.725 -9.231 1.00 84.62 295 SER A C 1
ATOM 2332 O O . SER A 1 295 ? 7.808 -14.127 -10.359 1.00 84.62 295 SER A O 1
ATOM 2334 N N . GLY A 1 296 ? 8.852 -14.452 -8.391 1.00 83.25 296 GLY A N 1
ATOM 2335 C CA . GLY A 1 296 ? 9.331 -15.797 -8.688 1.00 83.25 296 GLY A CA 1
ATOM 2336 C C . GLY A 1 296 ? 10.454 -15.835 -9.726 1.00 83.25 296 GLY A C 1
ATOM 2337 O O . GLY A 1 296 ? 10.917 -14.813 -10.225 1.00 83.25 296 GLY A O 1
ATOM 2338 N N . ASN A 1 297 ? 10.867 -17.055 -10.077 1.00 83.19 297 ASN A N 1
ATOM 2339 C CA . ASN A 1 297 ? 12.005 -17.331 -10.964 1.00 83.19 297 ASN A CA 1
ATOM 2340 C C . ASN A 1 297 ? 11.680 -17.158 -12.459 1.00 83.19 297 ASN A C 1
ATOM 2342 O O . ASN A 1 297 ? 12.161 -17.923 -13.294 1.00 83.19 297 ASN A O 1
ATOM 2346 N N . SER A 1 298 ? 10.840 -16.178 -12.797 1.00 82.81 298 SER A N 1
ATOM 2347 C CA . SER A 1 298 ? 10.305 -15.991 -14.151 1.00 82.81 298 SER A CA 1
ATOM 2348 C C . SER A 1 298 ? 11.364 -15.508 -15.145 1.00 82.81 298 SER A C 1
ATOM 2350 O O . SER A 1 298 ? 11.294 -15.852 -16.322 1.00 82.81 298 SER A O 1
ATOM 2352 N N . TYR A 1 299 ? 12.363 -14.749 -14.681 1.00 89.62 299 TYR A N 1
ATOM 2353 C CA . TYR A 1 299 ? 13.454 -14.246 -15.516 1.00 89.62 299 TYR A CA 1
ATOM 2354 C C . TYR A 1 299 ? 14.808 -14.450 -14.846 1.00 89.62 299 TYR A C 1
ATOM 2356 O O . TYR A 1 299 ? 14.952 -14.340 -13.629 1.00 89.62 299 TYR A O 1
ATOM 2364 N N . CYS A 1 300 ? 15.821 -14.726 -15.671 1.00 90.38 300 CYS A N 1
ATOM 2365 C CA . CYS A 1 300 ? 17.237 -14.700 -15.293 1.00 90.38 300 CYS A CA 1
ATOM 2366 C C . CYS A 1 300 ? 17.655 -15.642 -14.143 1.00 90.38 300 CYS A C 1
ATOM 2368 O O . CYS A 1 300 ? 18.790 -15.525 -13.672 1.00 90.38 300 CYS A O 1
ATOM 2370 N N . SER A 1 301 ? 16.786 -16.586 -13.754 1.00 89.88 301 SER A N 1
ATOM 2371 C CA . SER A 1 301 ? 16.912 -17.463 -12.577 1.00 89.88 301 SER A CA 1
ATOM 2372 C C . SER A 1 301 ? 16.978 -16.713 -11.241 1.00 89.88 301 SER A C 1
ATOM 2374 O O . SER A 1 301 ? 17.595 -17.193 -10.293 1.00 89.88 301 SER A O 1
ATOM 2376 N N . GLU A 1 302 ? 16.353 -15.539 -11.168 1.00 91.06 302 GLU A N 1
ATOM 2377 C CA . GLU A 1 302 ? 16.321 -14.689 -9.975 1.00 91.06 302 GLU A CA 1
ATOM 2378 C C . GLU A 1 302 ? 14.935 -14.752 -9.314 1.00 91.06 302 GLU A C 1
ATOM 2380 O O . GLU A 1 302 ? 13.940 -14.781 -10.033 1.00 91.06 302 GLU A O 1
ATOM 2385 N N . PRO A 1 303 ? 14.832 -14.710 -7.971 1.00 86.94 303 PRO A N 1
ATOM 2386 C CA . PRO A 1 303 ? 13.567 -14.874 -7.236 1.00 86.94 303 PRO A CA 1
ATOM 2387 C C . PRO A 1 303 ? 12.539 -13.756 -7.459 1.00 86.94 303 PRO A C 1
ATOM 2389 O O . PRO A 1 303 ? 11.396 -13.868 -7.010 1.00 86.94 303 PRO A O 1
ATOM 2392 N N . GLY A 1 304 ? 12.945 -12.672 -8.114 1.00 91.12 304 GLY A N 1
ATOM 2393 C CA . GLY A 1 304 ? 12.093 -11.558 -8.485 1.00 91.12 304 GLY A CA 1
ATOM 2394 C C . GLY A 1 304 ? 12.907 -10.333 -8.886 1.00 91.12 304 GLY A C 1
ATOM 2395 O O . GLY A 1 304 ? 14.126 -10.262 -8.686 1.00 91.12 304 GLY A O 1
ATOM 2396 N N . GLY A 1 305 ? 12.223 -9.358 -9.464 1.00 94.25 305 GLY A N 1
ATOM 2397 C CA . GLY A 1 305 ? 12.827 -8.112 -9.903 1.00 94.25 305 GLY A CA 1
ATOM 2398 C C . GLY A 1 305 ? 11.807 -7.177 -10.527 1.00 94.25 305 GLY A C 1
ATOM 2399 O O . GLY A 1 305 ? 10.596 -7.330 -10.363 1.00 94.25 305 GLY A O 1
ATOM 2400 N N . ILE A 1 306 ? 12.316 -6.220 -11.286 1.00 96.50 306 ILE A N 1
ATOM 2401 C CA . ILE A 1 306 ? 11.503 -5.346 -12.127 1.00 96.50 306 ILE A CA 1
ATOM 2402 C C . ILE A 1 306 ? 11.866 -5.541 -13.592 1.00 96.50 306 ILE A C 1
ATOM 2404 O O . ILE A 1 306 ? 13.014 -5.831 -13.930 1.00 96.50 306 ILE A O 1
ATOM 2408 N N . LEU A 1 307 ? 10.889 -5.326 -14.462 1.00 97.12 307 LEU A N 1
ATOM 2409 C CA . LEU A 1 307 ? 11.095 -5.138 -15.889 1.00 97.12 307 LEU A CA 1
ATOM 2410 C C . LEU A 1 307 ? 10.958 -3.661 -16.239 1.00 97.12 307 LEU A C 1
ATOM 2412 O O . LEU A 1 307 ? 9.908 -3.047 -16.027 1.00 97.12 307 LEU A O 1
ATOM 2416 N N . ILE A 1 308 ? 12.019 -3.129 -16.833 1.00 97.56 308 ILE A N 1
ATOM 2417 C CA . ILE A 1 308 ? 12.058 -1.822 -17.478 1.00 97.56 308 ILE A CA 1
ATOM 2418 C C . ILE A 1 308 ? 11.900 -2.049 -18.980 1.00 97.56 308 ILE A C 1
ATOM 2420 O O . ILE A 1 308 ? 12.571 -2.903 -19.566 1.00 97.56 308 ILE A O 1
ATOM 2424 N N . ILE A 1 309 ? 11.004 -1.288 -19.603 1.00 97.06 309 ILE A N 1
ATOM 2425 C CA . ILE A 1 309 ? 10.759 -1.363 -21.042 1.00 97.06 309 ILE A CA 1
ATOM 2426 C C . ILE A 1 309 ? 11.443 -0.187 -21.722 1.00 97.06 309 ILE A C 1
ATOM 2428 O O . ILE A 1 309 ? 11.222 0.962 -21.348 1.00 97.06 309 ILE A O 1
ATOM 2432 N N . LEU A 1 310 ? 12.263 -0.496 -22.723 1.00 96.25 310 LEU A N 1
ATOM 2433 C CA . LEU A 1 310 ? 12.925 0.465 -23.594 1.00 96.25 310 LEU A CA 1
ATOM 2434 C C . LEU A 1 310 ? 12.163 0.489 -24.928 1.00 96.25 310 LEU A C 1
ATOM 2436 O O . LEU A 1 310 ? 12.285 -0.464 -25.708 1.00 96.25 310 LEU A O 1
ATOM 2440 N N . PRO A 1 311 ? 11.336 1.520 -25.192 1.00 93.12 311 PRO A N 1
ATOM 2441 C CA . PRO A 1 311 ? 10.446 1.539 -26.355 1.00 93.12 311 PRO A CA 1
ATOM 2442 C C . PRO A 1 311 ? 11.181 1.441 -27.695 1.00 93.12 311 PRO A C 1
ATOM 2444 O O . PRO A 1 311 ? 10.676 0.809 -28.618 1.00 93.12 311 PRO A O 1
ATOM 2447 N N . ASP A 1 312 ? 12.392 1.995 -27.770 1.00 93.31 312 ASP A N 1
ATOM 2448 C CA . ASP A 1 312 ? 13.205 2.050 -28.992 1.00 93.31 312 ASP A CA 1
ATOM 2449 C C . ASP A 1 312 ? 14.121 0.826 -29.176 1.00 93.31 312 ASP A C 1
ATOM 2451 O O . ASP A 1 312 ? 15.012 0.824 -30.025 1.00 93.31 312 ASP A O 1
ATOM 2455 N N . GLY A 1 313 ? 13.917 -0.226 -28.377 1.00 94.75 313 GLY A N 1
ATOM 2456 C CA . GLY A 1 313 ? 14.771 -1.411 -28.383 1.00 94.75 313 GLY A CA 1
ATOM 2457 C C . GLY A 1 313 ? 15.920 -1.324 -27.381 1.00 94.75 313 GLY A C 1
ATOM 2458 O O . GLY A 1 313 ? 16.050 -0.364 -26.622 1.00 94.75 313 GLY A O 1
ATOM 2459 N N . MET A 1 314 ? 16.762 -2.359 -27.356 1.00 95.75 314 MET A N 1
ATOM 2460 C CA . MET A 1 314 ? 18.023 -2.293 -26.617 1.00 95.75 314 MET A CA 1
ATOM 2461 C C . MET A 1 314 ? 19.054 -1.477 -27.407 1.00 95.75 314 MET A C 1
ATOM 2463 O O . MET A 1 314 ? 19.331 -1.834 -28.555 1.00 95.75 314 MET A O 1
ATOM 2467 N N . PRO A 1 315 ? 19.664 -0.435 -26.811 1.00 95.50 315 PRO A N 1
ATOM 2468 C CA . PRO A 1 315 ? 20.765 0.289 -27.435 1.00 95.50 315 PRO A CA 1
ATOM 2469 C C . PRO A 1 315 ? 21.951 -0.633 -27.717 1.00 95.50 315 PRO A C 1
ATOM 2471 O O . PRO A 1 315 ? 22.223 -1.538 -26.936 1.00 95.50 315 PRO A O 1
ATOM 2474 N N . SER A 1 316 ? 22.704 -0.374 -28.785 1.00 95.94 316 SER A N 1
ATOM 2475 C CA . SER A 1 316 ? 23.964 -1.083 -29.035 1.00 95.94 316 SER A CA 1
ATOM 2476 C C . SER A 1 316 ? 24.982 -0.839 -27.909 1.00 95.94 316 SER A C 1
ATOM 2478 O O . SER A 1 316 ? 25.033 0.266 -27.364 1.00 95.94 316 SER A O 1
ATOM 2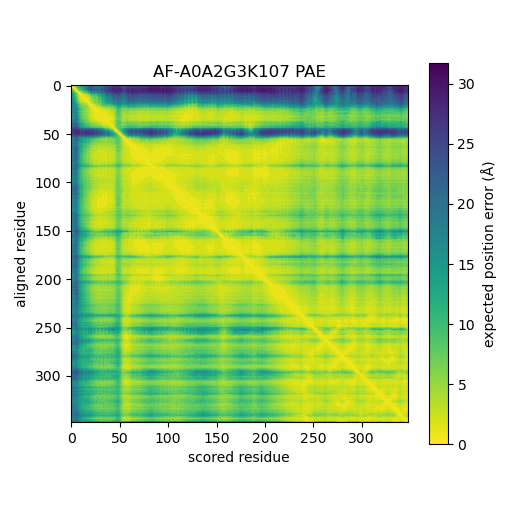480 N N . PRO A 1 317 ? 25.838 -1.825 -27.575 1.00 96.50 317 PRO A N 1
ATOM 2481 C CA . PRO A 1 317 ? 26.855 -1.653 -26.544 1.00 96.50 317 PRO A CA 1
ATOM 2482 C C . PRO A 1 317 ? 27.885 -0.585 -26.930 1.00 96.50 317 PRO A C 1
ATOM 2484 O O . PRO A 1 317 ? 28.420 -0.601 -28.039 1.00 96.50 317 PRO A O 1
ATOM 2487 N N . ILE A 1 318 ? 28.253 0.269 -25.974 1.00 96.12 318 ILE A N 1
ATOM 2488 C CA . ILE A 1 318 ? 29.381 1.203 -26.087 1.00 96.12 318 ILE A CA 1
ATOM 2489 C C . ILE A 1 318 ? 30.510 0.645 -25.223 1.00 96.12 318 ILE A C 1
ATOM 2491 O O . ILE A 1 318 ? 30.375 0.549 -24.007 1.00 96.12 318 ILE A O 1
ATOM 2495 N N . ASN A 1 319 ? 31.612 0.209 -25.841 1.00 95.25 319 ASN A N 1
ATOM 2496 C CA . ASN A 1 319 ? 32.738 -0.436 -25.143 1.00 95.25 319 ASN A CA 1
ATOM 2497 C C . ASN A 1 319 ? 32.311 -1.618 -24.242 1.00 95.25 319 ASN A C 1
ATOM 2499 O O . ASN A 1 319 ? 32.821 -1.792 -23.137 1.00 95.25 319 ASN A O 1
ATOM 2503 N N . GLY A 1 320 ? 31.345 -2.421 -24.705 1.00 96.38 320 GLY A N 1
ATOM 2504 C CA . GLY A 1 320 ? 30.816 -3.568 -23.955 1.00 96.38 320 GLY A CA 1
ATOM 2505 C C . GLY A 1 320 ? 29.881 -3.201 -22.797 1.00 96.38 320 GLY A C 1
ATOM 2506 O O . GLY A 1 320 ? 29.591 -4.054 -21.957 1.00 96.38 320 GLY A O 1
ATOM 2507 N N . ARG A 1 321 ? 29.409 -1.952 -22.736 1.00 97.69 321 ARG A N 1
ATOM 2508 C CA . ARG A 1 321 ? 28.526 -1.440 -21.682 1.00 97.69 321 ARG A CA 1
ATOM 2509 C C . ARG A 1 321 ? 27.183 -0.992 -22.243 1.00 97.69 321 ARG A C 1
ATOM 2511 O O . ARG A 1 321 ? 27.096 -0.538 -23.384 1.00 97.69 321 ARG A O 1
ATOM 2518 N N . LEU A 1 322 ? 26.143 -1.130 -21.428 1.00 97.88 322 LEU A N 1
ATOM 2519 C CA . LEU A 1 322 ? 24.855 -0.485 -21.631 1.00 97.88 322 LEU A CA 1
ATOM 2520 C C . LEU A 1 322 ? 24.921 0.900 -20.992 1.00 97.88 322 LEU A C 1
ATOM 2522 O O . LEU A 1 322 ? 25.109 1.006 -19.780 1.00 97.88 322 LEU A O 1
ATOM 2526 N N . GLN A 1 323 ? 24.765 1.932 -21.817 1.00 97.62 323 GLN A N 1
ATOM 2527 C CA . GLN A 1 323 ? 24.737 3.324 -21.382 1.00 97.62 323 GLN A CA 1
ATOM 2528 C C . GLN A 1 323 ? 23.414 3.953 -21.810 1.00 97.62 323 GLN A C 1
ATOM 2530 O O . GLN A 1 323 ? 23.105 4.004 -23.001 1.00 97.62 323 GLN A O 1
ATOM 2535 N N . ILE A 1 324 ? 22.621 4.392 -20.835 1.00 97.25 324 ILE A N 1
ATOM 2536 C CA . ILE A 1 324 ? 21.352 5.096 -21.039 1.00 97.25 324 ILE A CA 1
ATOM 2537 C C . ILE A 1 324 ? 21.364 6.312 -20.128 1.00 97.25 324 ILE A C 1
ATOM 2539 O O . ILE A 1 324 ? 21.644 6.169 -18.946 1.00 97.25 324 ILE A O 1
ATOM 2543 N N . GLU A 1 325 ? 21.025 7.484 -20.658 1.00 96.56 325 GLU A N 1
ATOM 2544 C CA . GLU A 1 325 ? 20.881 8.700 -19.862 1.00 96.56 325 GLU A CA 1
ATOM 2545 C C . GLU A 1 325 ? 19.611 9.440 -20.282 1.00 96.56 325 GLU A C 1
ATOM 2547 O O . GLU A 1 325 ? 19.418 9.776 -21.452 1.00 96.56 325 GLU A O 1
ATOM 2552 N N . SER A 1 326 ? 18.716 9.663 -19.324 1.00 95.06 326 SER A N 1
ATOM 2553 C CA . SER A 1 326 ? 17.449 10.365 -19.506 1.00 95.06 326 SER A CA 1
ATOM 2554 C C . SER A 1 326 ? 16.975 10.947 -18.174 1.00 95.06 326 SER A C 1
ATOM 2556 O O . SER A 1 326 ? 17.495 10.619 -17.112 1.00 95.06 326 SER A O 1
ATOM 2558 N N . SER A 1 327 ? 15.924 11.768 -18.203 1.00 92.44 327 SER A N 1
ATOM 2559 C CA . SER A 1 327 ? 15.358 12.360 -16.983 1.00 92.44 327 SER A CA 1
ATOM 2560 C C . SER A 1 327 ? 14.751 11.343 -16.003 1.00 92.44 327 SER A C 1
ATOM 2562 O O . SER A 1 327 ? 14.562 11.678 -14.832 1.00 92.44 327 SER A O 1
ATOM 2564 N N . GLN A 1 328 ? 14.425 10.132 -16.466 1.00 93.75 328 GLN A N 1
ATOM 2565 C CA . GLN A 1 328 ? 13.772 9.084 -15.672 1.00 93.75 328 GLN A CA 1
ATOM 2566 C C . GLN A 1 328 ? 14.643 7.843 -15.467 1.00 93.75 328 GLN A C 1
ATOM 2568 O O . GLN A 1 328 ? 14.368 7.052 -14.572 1.00 93.75 328 GLN A O 1
ATOM 2573 N N . LEU A 1 329 ? 15.678 7.653 -16.280 1.00 96.56 329 LEU A N 1
ATOM 2574 C CA . LEU A 1 329 ? 16.500 6.453 -16.264 1.00 96.56 329 LEU A CA 1
ATOM 2575 C C . LEU A 1 329 ? 17.940 6.800 -16.633 1.00 96.56 329 LEU A C 1
ATOM 2577 O O . LEU A 1 329 ? 18.185 7.305 -17.731 1.00 96.56 329 LEU A O 1
ATOM 2581 N N . SER A 1 330 ? 18.861 6.475 -15.733 1.00 97.75 330 SER A N 1
ATOM 2582 C CA . SER A 1 330 ? 20.305 6.510 -15.949 1.00 97.75 330 SER A CA 1
ATOM 2583 C C . SER A 1 330 ? 20.873 5.116 -15.691 1.00 97.75 330 SER A C 1
ATOM 2585 O O . SER A 1 330 ? 20.588 4.505 -14.659 1.00 97.75 330 SER A O 1
ATOM 2587 N N . ILE A 1 331 ? 21.623 4.573 -16.646 1.00 97.88 331 ILE A N 1
ATOM 2588 C CA . ILE A 1 331 ? 22.272 3.265 -16.551 1.00 97.88 331 ILE A CA 1
ATOM 2589 C C . ILE A 1 331 ? 23.684 3.395 -17.095 1.00 97.88 331 ILE A C 1
ATOM 2591 O O . ILE A 1 331 ? 23.871 3.818 -18.233 1.00 97.88 331 ILE A O 1
ATOM 2595 N N . ASP A 1 332 ? 24.655 2.933 -16.317 1.00 97.75 332 ASP A N 1
ATOM 2596 C CA . ASP A 1 332 ? 25.998 2.642 -16.798 1.00 97.75 332 ASP A CA 1
ATOM 2597 C C . ASP A 1 332 ? 26.455 1.309 -16.203 1.00 97.75 332 ASP A C 1
ATOM 2599 O O . ASP A 1 332 ? 26.879 1.224 -15.049 1.00 97.75 332 ASP A O 1
ATOM 2603 N N . ALA A 1 333 ? 26.359 0.238 -16.988 1.00 97.62 333 ALA A N 1
ATOM 2604 C CA . ALA A 1 333 ? 26.648 -1.119 -16.530 1.00 97.62 333 ALA A CA 1
ATOM 2605 C C . ALA A 1 333 ? 27.207 -1.999 -17.657 1.00 97.62 333 ALA A C 1
ATOM 2607 O O . ALA A 1 333 ? 27.069 -1.649 -18.832 1.00 97.62 333 ALA A O 1
ATOM 2608 N N . PRO A 1 334 ? 27.835 -3.152 -17.352 1.00 97.56 334 PRO A N 1
ATOM 2609 C CA . PRO A 1 334 ? 28.165 -4.138 -18.375 1.00 97.56 334 PRO A CA 1
ATOM 2610 C C . PRO A 1 334 ? 26.933 -4.506 -19.200 1.00 97.56 334 PRO A C 1
ATOM 2612 O O . PRO A 1 334 ? 25.815 -4.549 -18.681 1.00 97.56 334 PRO A O 1
ATOM 2615 N N . TYR A 1 335 ? 27.134 -4.755 -20.492 1.00 97.81 335 TYR A N 1
ATOM 2616 C CA . TYR A 1 335 ? 26.017 -5.047 -21.376 1.00 97.81 335 TYR A CA 1
ATOM 2617 C C . TYR A 1 335 ? 25.289 -6.330 -20.925 1.00 97.81 335 TYR A C 1
ATOM 2619 O O . TYR A 1 335 ? 25.945 -7.356 -20.720 1.00 97.81 335 TYR A O 1
ATOM 2627 N N . PRO A 1 336 ? 23.957 -6.292 -20.741 1.00 97.25 336 PRO A N 1
ATOM 2628 C CA . PRO A 1 336 ? 23.212 -7.402 -20.162 1.00 97.25 336 PRO A CA 1
ATOM 2629 C C . PRO A 1 336 ? 23.164 -8.612 -21.101 1.00 97.25 336 PRO A C 1
ATOM 2631 O O . PRO A 1 336 ? 23.115 -8.479 -22.326 1.00 97.25 336 PRO A O 1
ATOM 2634 N N . SER A 1 337 ? 23.138 -9.811 -20.519 1.00 95.62 337 SER A N 1
ATOM 2635 C CA . SER A 1 337 ? 22.968 -11.061 -21.267 1.00 95.62 337 SER A CA 1
ATOM 2636 C C . SER A 1 337 ? 21.492 -11.348 -21.506 1.00 95.62 337 SER A C 1
ATOM 2638 O O . SER A 1 337 ? 20.674 -11.059 -20.639 1.00 95.62 337 SER A O 1
ATOM 2640 N N . LEU A 1 338 ? 21.145 -11.990 -22.617 1.00 95.75 338 LEU A N 1
ATOM 2641 C CA . LEU A 1 338 ? 19.787 -12.499 -22.804 1.00 95.75 338 LEU A CA 1
ATOM 2642 C C . LEU A 1 338 ? 19.483 -13.646 -21.829 1.00 95.75 338 LEU A C 1
ATOM 2644 O O . LEU A 1 338 ? 20.370 -14.415 -21.446 1.00 95.75 338 LEU A O 1
ATOM 2648 N N . ASP A 1 339 ? 18.222 -13.747 -21.431 1.00 93.56 339 ASP A N 1
ATOM 2649 C CA . ASP A 1 339 ? 17.676 -14.888 -20.714 1.00 93.56 339 ASP A CA 1
ATOM 2650 C C . ASP A 1 339 ? 17.579 -16.128 -21.624 1.00 93.56 339 ASP A C 1
ATOM 2652 O O . ASP A 1 339 ? 17.880 -16.088 -22.818 1.00 93.56 339 ASP A O 1
ATOM 2656 N N . SER A 1 340 ? 17.140 -17.259 -21.066 1.00 89.62 340 SER A N 1
ATOM 2657 C CA . SER A 1 340 ? 17.009 -18.510 -21.825 1.00 89.62 340 SER A CA 1
ATOM 2658 C C . SER A 1 340 ? 15.975 -18.438 -22.952 1.00 89.62 340 SER A C 1
ATOM 2660 O O . SER A 1 340 ? 16.077 -19.211 -23.903 1.00 89.62 340 SER A O 1
ATOM 2662 N N . SER A 1 341 ? 14.997 -17.528 -22.869 1.00 89.25 341 SER A N 1
ATOM 2663 C CA . SER A 1 341 ? 14.015 -17.308 -23.936 1.00 89.25 341 SER A CA 1
ATOM 2664 C C . SER A 1 341 ? 14.543 -16.436 -25.081 1.00 89.25 341 SER A C 1
ATOM 2666 O O . SER A 1 341 ? 13.935 -16.405 -26.150 1.00 89.25 341 SER A O 1
ATOM 2668 N N . GLY A 1 342 ? 15.659 -15.728 -24.876 1.00 90.62 342 GLY A N 1
ATOM 2669 C CA . GLY A 1 342 ? 16.207 -14.787 -25.849 1.00 90.62 342 GLY A CA 1
ATOM 2670 C C . GLY A 1 342 ? 15.400 -13.493 -25.982 1.00 90.62 342 GLY A C 1
ATOM 2671 O O . GLY A 1 342 ? 15.599 -12.763 -26.950 1.00 90.62 342 GLY A O 1
ATOM 2672 N N . SER A 1 343 ? 14.487 -13.204 -25.047 1.00 90.25 343 SER A N 1
ATOM 2673 C CA . SER A 1 343 ? 13.536 -12.085 -25.155 1.00 90.25 343 SER A CA 1
ATOM 2674 C C . SER A 1 343 ? 13.691 -11.020 -24.068 1.00 90.25 343 SER A C 1
ATOM 2676 O O . SER A 1 343 ? 13.139 -9.924 -24.201 1.00 90.25 343 SER A O 1
ATOM 2678 N N . VAL A 1 344 ? 14.448 -11.318 -23.008 1.00 95.81 344 VAL A N 1
ATOM 2679 C CA . VAL A 1 344 ? 14.676 -10.415 -21.877 1.00 95.81 344 VAL A CA 1
ATOM 2680 C C . VAL A 1 344 ? 16.169 -10.299 -21.595 1.00 95.81 344 VAL A C 1
ATOM 2682 O O . VAL A 1 344 ? 16.882 -11.293 -21.520 1.00 95.81 344 VAL A O 1
ATOM 2685 N N . TYR A 1 345 ? 16.647 -9.073 -21.415 1.00 97.56 345 TYR A N 1
ATOM 2686 C CA . TYR A 1 345 ? 18.024 -8.752 -21.063 1.00 97.56 345 TYR A CA 1
ATOM 2687 C C . TYR A 1 345 ? 18.179 -8.711 -19.541 1.00 97.56 345 TYR A C 1
ATOM 2689 O O . TYR A 1 345 ? 17.488 -7.965 -18.856 1.00 97.56 345 TYR A O 1
ATOM 2697 N N . CYS A 1 346 ? 19.100 -9.504 -19.010 1.00 96.75 346 CYS A N 1
ATOM 2698 C CA . CYS A 1 346 ? 19.372 -9.665 -17.589 1.00 96.75 346 CYS A CA 1
ATOM 2699 C C . CYS A 1 346 ? 20.498 -8.734 -17.129 1.00 96.75 346 CYS A C 1
ATOM 2701 O O . CYS A 1 346 ? 21.663 -8.951 -17.477 1.00 96.75 346 CYS A O 1
ATOM 2703 N N . LEU A 1 347 ? 20.171 -7.739 -16.304 1.00 95.56 347 LEU A N 1
ATOM 2704 C CA . LEU A 1 347 ? 21.155 -6.858 -15.677 1.00 95.56 347 LEU A CA 1
ATOM 2705 C C . LEU A 1 347 ? 21.631 -7.461 -14.343 1.00 95.56 347 LEU A C 1
ATOM 2707 O O . LEU A 1 347 ? 20.915 -7.403 -13.346 1.00 95.56 347 LEU A O 1
ATOM 2711 N N . ARG A 1 348 ? 22.814 -8.087 -14.337 1.00 87.06 348 ARG A N 1
ATOM 2712 C CA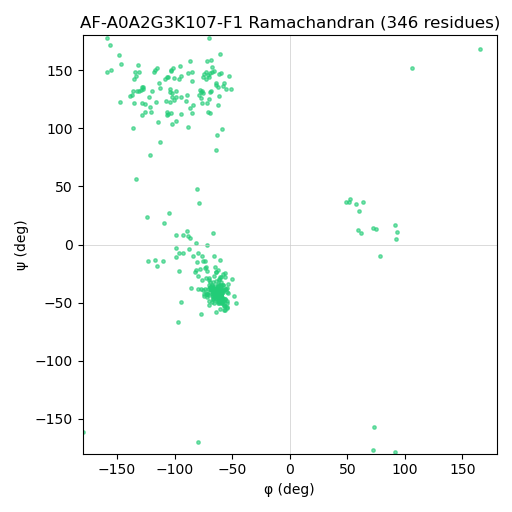 . ARG A 1 348 ? 23.366 -8.838 -13.189 1.00 87.06 348 ARG A CA 1
ATOM 2713 C C . ARG A 1 348 ? 24.456 -8.099 -12.420 1.00 87.06 348 ARG A C 1
ATOM 2715 O O . ARG A 1 348 ? 25.179 -7.272 -13.003 1.00 87.06 348 ARG A O 1
#

pLDDT: mean 89.15, std 13.87, range [23.66, 98.75]

Nearest PDB structures (foldseek):
  5ku9-assembly2_B  TM=2.957E-01  e=1.291E+00  unclassified
  7sqc-assembly1_1F  TM=1.588E-01  e=4.014E+00  Chlamydomonas reinhardtii
  8j3z-assembly1_A  TM=2.139E-01  e=8.103E+00  Homo sapiens

Radius of gyration: 22.24 Å; Cα contacts (8 Å, |Δi|>4): 560; chains: 1; bounding box: 61×39×62 Å

Solvent-accessible surface area (backbone atoms only — not comparable to full-atom values): 18628 Å² total; per-residue (Å²): 137,94,84,86,77,57,78,70,46,52,58,48,43,53,46,40,45,76,72,36,78,83,34,46,64,57,53,53,27,50,53,44,26,53,46,40,51,64,63,64,52,65,72,36,54,68,71,72,87,55,87,64,68,43,86,45,42,59,52,76,71,61,55,66,63,41,48,27,53,48,49,24,43,53,18,42,50,37,35,74,75,66,41,85,58,15,54,19,34,20,29,28,30,48,50,50,37,43,70,79,36,48,68,59,51,58,30,38,43,58,47,36,35,57,45,0,48,24,43,28,50,20,53,51,48,55,46,40,75,73,70,38,54,85,88,36,73,67,29,54,50,52,52,51,51,55,53,54,78,60,55,95,64,88,56,88,47,68,64,60,44,20,29,52,44,16,29,46,29,46,55,54,35,57,75,69,71,56,80,56,66,66,45,41,42,66,63,42,37,48,58,58,65,67,38,71,88,40,68,59,36,89,73,80,80,57,65,66,61,49,50,52,45,44,58,50,43,56,53,47,45,55,56,48,45,70,50,50,50,59,51,54,56,31,67,74,40,92,62,36,20,38,40,36,40,39,56,92,28,54,49,87,73,74,46,63,79,46,44,28,33,37,93,94,44,98,46,38,38,29,36,45,26,30,38,40,30,52,33,64,87,27,43,34,39,37,39,61,30,62,32,34,46,43,72,44,62,78,55,77,79,31,71,26,29,37,36,42,68,32,68,88,24,70,76,79,62,59,95,61,19,38,74,46,83,56,97,39,40,36,33,48,26,56,49,53,48,63,31,97,83,67,70,39,29,34,50,86

Mean predicted aligned error: 6.81 Å

Secondary structure (DSSP, 8-state):
------HHHHHHHHHHHHH-GGGHHHHHHHHHHHHHHHTTGGGS---TT-TT---PEEES--HHHHHHHHHHHHHHHHHHTT-TTHHHHHHHHHHHHHHH-HHHHHHTHHHHHHHHHHHHHHHHHHHHHTTPPTTSHHHHHHHHHHHHHHTT----SHHHHHHHHHHHHHHHHHHTT--HHHHHHTT--HHHHHHTT---------HHHHHHHHHHHHHHHHHHHHHHHHHHHHHT-TT-EEEEEEGGGEEEEEE-SEEEEETT-SSEEEEEEEEEE--TT-EEEEEEEEEEEEESTTSTT-SEEEEEEETT-PPPPBTTEEEEE-SSEEEEEEPPEE-TTSSSEE--

Foldseek 3Di:
DDDDDDDVVVVVVVVCCVVPPVNVLVCLLVVQLVVCCVPVLVQFPDPVVDPLQDQADAPPQDLLLLLLLVQLLQLLLCVLVPNPCSLQQNLQSVVVNCVVPVVVVVNCLVLLLSQLQSLLRSQLVSLVVVVDDPPDPVSSVSLNVVLVVVPPDRDRGPNVSSNSSSNSLVSQCVVVVDPVVVVSSHRDRSSCVSNVPHHHDDDDRDVVSSVVSVVVSVVVSVVVCVAVVVVVVLVPDPAKAKEWEAPVFWDDDKDFDHWYDYPPDPFIKTFQIWTWGHFPAKIKTFGRHIWTWFAQCPWPNGRTTIIDMGSNHQDDDDVQWRADDDPGIGITAGFFDATPVNRHGYRD